Protein AF-A0A5S3PNN3-F1 (afdb_monomer)

pLDDT: mean 85.87, std 11.56, range [48.31, 97.12]

Solvent-accessible surface area (backbone atoms only — not comparable to full-atom values): 10991 Å² total; per-residue (Å²): 112,74,68,62,54,52,51,50,51,51,52,56,52,54,58,60,74,70,45,50,53,61,60,59,49,74,46,54,99,49,55,59,37,29,38,26,54,36,40,69,56,87,46,83,90,65,74,89,54,63,69,61,52,51,52,52,36,58,73,68,69,51,96,73,61,83,80,48,55,63,54,51,51,52,35,52,49,50,51,58,72,49,82,69,63,56,72,62,66,50,67,84,76,47,62,65,36,33,73,35,61,85,86,56,79,63,58,58,70,67,47,51,76,46,40,88,67,92,46,74,65,55,49,51,51,52,46,51,50,41,56,49,54,59,71,51,82,84,75,33,69,51,41,45,27,33,37,22,59,71,45,65,27,95,86,63,42,36,35,39,36,18,37,26,28,34,66,27,37,34,36,33,35,36,33,39,51,55,96,60,33,48,41,84,72,45,74,78,46,72,51,74,105

Secondary structure (DSSP, 8-state):
-HHHHHHHHHHHHHHHHT---HHHHHTTTS-SEEESS------TT----HHHHHHHHHHTT----TTHHHHHHHHHHHHHHSPP--PPP-TTTSTTSEEE-TT----HHHHHHT----SHHHHHHHHHHHHHHHH-SS--SS-SEEEPPPEEPTTSSEEEEEEEETTTEEEEEEEEEETTEEEEEEEEEEEE-

Radius of gyration: 18.99 Å; Cα contacts (8 Å, |Δi|>4): 307; chains: 1; bounding box: 47×49×46 Å

Organism: NCBI:txid2578118

Foldseek 3Di:
DVVVVVVVVVVVVVLVVPQDDPLNQVCPPAALEEEQWADQAPCVVFDDDLVVLVVVLVVVVHPDDPVCVVQVVVLSVCSHPDDFDGHTDDCVNNAQGAHDHQQDQDDLVVRVVRHDDDDPVVSVVNSVSSVVRNPDRDDFQADDKHKTDWRATPVSQKIWMWIDRGQFKIFIWIWGADSSYIDTRDTSDMDTD

Mean predicted aligned error: 7.42 Å

Nearest PDB structures (foldseek):
  5bp4-assembly6_L  TM=6.407E-01  e=4.425E+00  Mycolicibacterium smegmatis MC2 155
  6igb-assembly2_B  TM=5.845E-01  e=4.709E+00  Pseudomonas aeruginosa PAO1
  5bp4-assembly7_M  TM=6.343E-01  e=5.011E+00  Mycolicibacterium smegmatis MC2 155
  5bp4-assembly9_R  TM=6.327E-01  e=5.333E+00  Mycolicibacterium smegmatis MC2 155
  4qdf-assembly2_B  TM=4.504E-01  e=5.011E+00  Rhodococcus rhodochrous

Structure (mmCIF, N/CA/C/O backbone):
data_AF-A0A5S3PNN3-F1
#
_entry.id   AF-A0A5S3PNN3-F1
#
loop_
_atom_site.group_PDB
_atom_site.id
_atom_site.type_symbol
_atom_site.label_atom_id
_atom_site.label_alt_id
_atom_site.label_comp_id
_atom_site.lab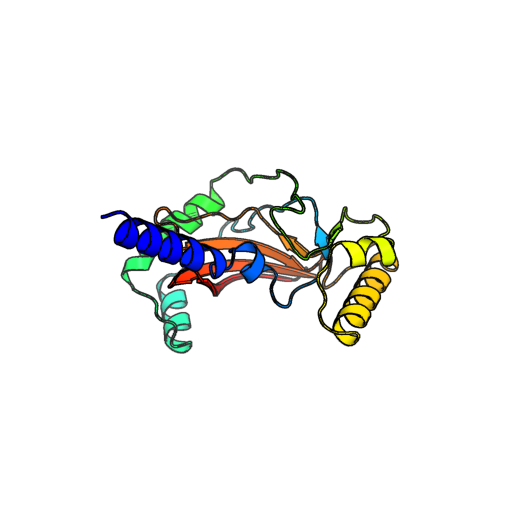el_asym_id
_atom_site.label_entity_id
_atom_site.label_seq_id
_atom_site.pdbx_PDB_ins_code
_atom_site.Cartn_x
_atom_site.Cartn_y
_atom_site.Cartn_z
_atom_site.occupancy
_atom_site.B_iso_or_equiv
_atom_site.auth_seq_id
_atom_site.auth_comp_id
_atom_site.auth_asym_id
_atom_site.auth_atom_id
_atom_site.pdbx_PDB_model_num
ATOM 1 N N . MET A 1 1 ? -28.520 33.888 -10.255 1.00 55.91 1 MET A N 1
ATOM 2 C CA . MET A 1 1 ? -28.518 32.407 -10.153 1.00 55.91 1 MET A CA 1
ATOM 3 C C . MET A 1 1 ? -27.410 31.719 -10.961 1.00 55.91 1 MET A C 1
ATOM 5 O O . MET A 1 1 ? -26.659 30.970 -10.357 1.00 55.91 1 MET A O 1
ATOM 9 N N . LYS A 1 2 ? -27.210 31.997 -12.264 1.00 58.97 2 LYS A N 1
ATOM 10 C CA . LYS A 1 2 ? -26.173 31.314 -13.083 1.00 58.97 2 LYS A CA 1
ATOM 11 C C . LYS A 1 2 ? -24.721 31.448 -12.567 1.00 58.97 2 LYS A C 1
ATOM 13 O O . LYS A 1 2 ? -23.971 30.483 -12.618 1.00 58.97 2 LYS A O 1
ATOM 18 N N . ARG A 1 3 ? -24.334 32.610 -12.017 1.00 62.53 3 ARG A N 1
ATOM 19 C CA . ARG A 1 3 ? -22.9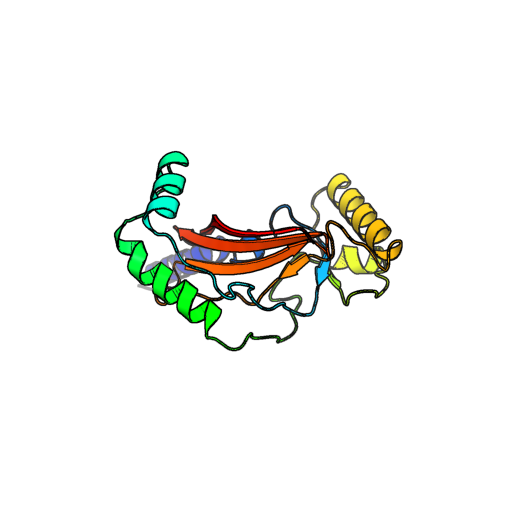74 32.850 -11.477 1.00 62.53 3 ARG A CA 1
ATOM 20 C C . ARG A 1 3 ? -22.675 32.083 -10.178 1.00 62.53 3 ARG A C 1
ATOM 22 O O . ARG A 1 3 ? -21.563 31.606 -10.008 1.00 62.53 3 ARG A O 1
ATOM 29 N N . ALA A 1 4 ? -23.669 31.917 -9.303 1.00 66.00 4 ALA A N 1
ATOM 30 C CA . ALA A 1 4 ? -23.520 31.159 -8.057 1.00 66.00 4 ALA A CA 1
ATOM 31 C C . ALA A 1 4 ? -23.371 29.650 -8.319 1.00 66.00 4 ALA A C 1
ATOM 33 O O . ALA A 1 4 ? -22.561 28.991 -7.679 1.00 66.00 4 ALA A O 1
ATOM 34 N N . PHE A 1 5 ? -24.088 29.122 -9.318 1.00 68.19 5 PHE A N 1
ATOM 35 C CA . PHE A 1 5 ? 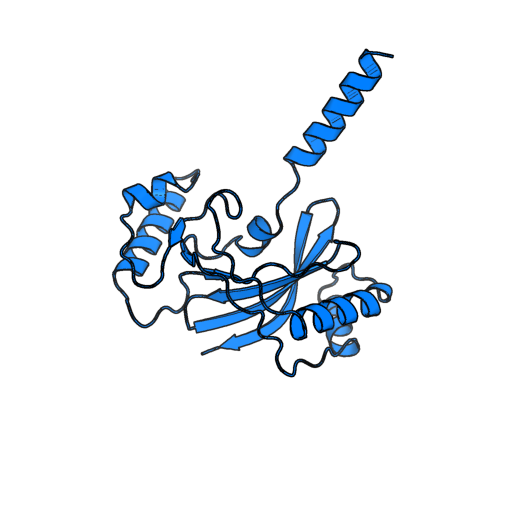-23.982 27.719 -9.726 1.00 68.19 5 PHE A CA 1
ATOM 36 C C . PHE A 1 5 ? -22.614 27.393 -10.348 1.00 68.19 5 PHE A C 1
ATOM 38 O O . PHE A 1 5 ? -22.028 26.360 -10.046 1.00 68.19 5 PHE A O 1
ATOM 45 N N . LEU A 1 6 ? -22.067 28.309 -11.157 1.00 63.00 6 LEU A N 1
ATOM 46 C CA . LEU A 1 6 ? -20.718 28.201 -11.725 1.00 63.00 6 LEU A CA 1
ATOM 47 C C . LEU A 1 6 ? -19.625 28.199 -10.649 1.00 63.00 6 LEU A C 1
ATOM 49 O O . LEU A 1 6 ? -18.703 27.396 -10.735 1.00 63.00 6 LEU A O 1
ATOM 53 N N . LEU A 1 7 ? -19.746 29.047 -9.623 1.00 65.44 7 LEU A N 1
ATOM 54 C CA . LEU A 1 7 ? -18.819 29.062 -8.486 1.00 65.44 7 LEU A CA 1
ATOM 55 C C . LEU A 1 7 ? -18.907 27.779 -7.648 1.00 65.44 7 LEU A C 1
ATOM 57 O O . LEU A 1 7 ? -17.874 27.258 -7.236 1.00 65.44 7 LEU A O 1
ATOM 61 N N . LEU A 1 8 ? -20.112 27.237 -7.451 1.00 64.81 8 LEU A N 1
ATOM 62 C CA . LEU A 1 8 ? -20.320 25.971 -6.744 1.00 64.81 8 LEU A CA 1
ATOM 63 C C . LEU A 1 8 ? -19.715 24.785 -7.516 1.00 64.81 8 LEU A C 1
ATOM 65 O O . LEU A 1 8 ? -19.025 23.957 -6.931 1.00 64.81 8 LEU A O 1
ATOM 69 N N . LEU A 1 9 ? -19.888 24.748 -8.841 1.00 63.09 9 LEU A N 1
ATOM 70 C CA . LEU A 1 9 ? -19.232 23.778 -9.726 1.00 63.09 9 LEU A CA 1
ATOM 71 C C . LEU A 1 9 ? -17.705 23.899 -9.686 1.00 63.09 9 LEU A C 1
ATOM 73 O O . LEU A 1 9 ? -17.023 22.880 -9.636 1.00 63.09 9 LEU A O 1
ATOM 77 N N . PHE A 1 10 ? -17.169 25.122 -9.661 1.00 58.72 10 PHE A N 1
ATOM 78 C CA . PHE A 1 10 ? -15.725 25.351 -9.576 1.00 58.72 10 PHE A CA 1
ATOM 79 C C . PHE A 1 10 ? -15.142 24.874 -8.238 1.00 58.72 10 PHE A C 1
ATOM 81 O O . PHE A 1 10 ? -14.080 24.258 -8.230 1.00 58.72 10 PHE A O 1
ATOM 88 N N . PHE A 1 11 ? -15.851 25.100 -7.125 1.00 57.78 11 PHE A N 1
ATOM 89 C CA . PHE A 1 11 ? -15.469 24.610 -5.794 1.00 57.78 11 PHE A CA 1
ATOM 90 C C . PHE A 1 11 ? -15.542 23.082 -5.675 1.00 57.78 11 PHE A C 1
ATOM 92 O O . PHE A 1 11 ? -14.663 22.463 -5.078 1.00 57.78 11 PHE A O 1
ATOM 99 N N . LEU A 1 12 ? -16.562 22.455 -6.267 1.00 55.69 12 LEU A N 1
ATOM 100 C CA . LEU A 1 12 ? -16.682 20.995 -6.288 1.00 55.69 12 LEU A CA 1
ATOM 101 C C . LEU A 1 12 ? -15.586 20.353 -7.152 1.00 55.69 12 LEU A C 1
ATOM 103 O O . LEU A 1 12 ? -15.015 19.339 -6.759 1.00 55.69 12 LEU A O 1
ATOM 107 N N . PHE A 1 13 ? -15.236 20.960 -8.290 1.00 54.62 13 PHE A N 1
ATOM 108 C CA . PHE A 1 13 ? -14.148 20.469 -9.140 1.00 54.62 13 PHE A CA 1
ATOM 109 C C . PHE A 1 13 ? -12.771 20.626 -8.491 1.00 54.62 13 PHE A C 1
ATOM 111 O O . PHE A 1 13 ? -11.950 19.715 -8.587 1.00 54.62 13 PHE A O 1
ATOM 118 N N . SER A 1 14 ? -12.502 21.740 -7.807 1.00 48.31 14 SER A N 1
ATOM 119 C CA . SER A 1 14 ? -11.219 21.935 -7.126 1.00 48.31 14 SER A CA 1
ATOM 120 C C . SER A 1 14 ? -11.045 20.992 -5.933 1.00 48.31 14 SER A C 1
ATOM 122 O O . SER A 1 14 ? -9.948 20.469 -5.752 1.00 48.31 14 SER A O 1
ATOM 124 N N . ALA A 1 15 ? -12.107 20.671 -5.188 1.00 53.34 15 ALA A N 1
ATOM 125 C CA . ALA A 1 15 ? -12.050 19.685 -4.103 1.00 53.34 15 ALA A CA 1
ATOM 126 C C . ALA A 1 15 ? -11.649 18.273 -4.586 1.00 53.34 15 ALA A C 1
ATOM 128 O O . ALA A 1 15 ? -10.884 17.584 -3.913 1.00 53.34 15 ALA A O 1
ATOM 129 N N . VAL A 1 16 ? -12.090 17.861 -5.782 1.00 55.78 16 VAL A N 1
ATOM 130 C CA . VAL A 1 16 ? -11.726 16.559 -6.377 1.00 55.78 16 VAL A CA 1
ATOM 131 C C . VAL A 1 16 ? -10.254 16.517 -6.810 1.00 55.78 16 VAL A C 1
ATOM 133 O O . VAL A 1 16 ? -9.611 15.476 -6.697 1.00 55.78 16 VAL A O 1
ATOM 136 N N . ILE A 1 17 ? -9.687 17.643 -7.261 1.00 55.22 17 ILE A N 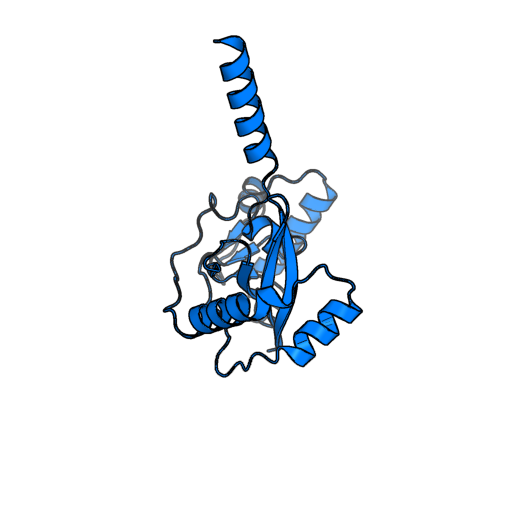1
ATOM 137 C CA . ILE A 1 17 ? -8.312 17.709 -7.794 1.00 55.22 17 ILE A CA 1
ATOM 138 C C . ILE A 1 17 ? -7.246 17.522 -6.698 1.00 55.22 17 ILE A C 1
ATOM 140 O O . ILE A 1 17 ? -6.153 17.036 -6.988 1.00 55.22 17 ILE A O 1
ATOM 144 N N . TYR A 1 18 ? -7.556 17.853 -5.441 1.00 57.00 18 TYR A N 1
ATOM 145 C CA . TYR A 1 18 ? -6.625 17.704 -4.312 1.00 57.00 18 TYR A CA 1
ATOM 146 C C . TYR A 1 18 ? -6.809 16.411 -3.502 1.00 57.00 18 TYR A C 1
ATOM 148 O O . TYR A 1 18 ? -6.059 16.188 -2.548 1.00 57.00 18 TYR A O 1
ATOM 156 N N . SER A 1 19 ? -7.769 15.555 -3.870 1.00 63.06 19 SER A N 1
ATOM 157 C CA . SER A 1 19 ? -7.995 14.280 -3.184 1.00 63.06 19 SER A CA 1
ATOM 158 C C . SER A 1 19 ? -6.891 13.285 -3.552 1.00 63.06 19 SER A C 1
ATOM 160 O O . SER A 1 19 ? -6.752 12.858 -4.701 1.00 63.06 19 SER A O 1
ATOM 162 N N . GLN A 1 20 ? -6.066 12.924 -2.569 1.00 84.44 20 GLN A N 1
ATOM 163 C CA . GLN A 1 20 ? -5.075 11.864 -2.732 1.00 84.44 20 GLN A CA 1
ATOM 164 C C . GLN A 1 20 ? -5.797 10.518 -2.653 1.00 84.44 20 GLN A C 1
ATOM 166 O O . GLN A 1 20 ? -6.479 10.239 -1.669 1.00 84.44 20 GLN A O 1
ATOM 171 N N . SER A 1 21 ? -5.612 9.640 -3.640 1.00 91.62 21 SER A N 1
ATOM 172 C CA . SER A 1 21 ? -6.167 8.282 -3.530 1.00 91.62 21 SER A CA 1
ATOM 173 C C . SER A 1 21 ? -5.457 7.481 -2.430 1.00 91.62 21 SER A C 1
ATOM 175 O O . SER A 1 21 ? -4.260 7.654 -2.191 1.00 91.62 21 SER A O 1
ATOM 177 N N . LEU A 1 22 ? -6.163 6.538 -1.806 1.00 94.25 22 LEU A N 1
ATOM 178 C CA . LEU A 1 22 ? -5.576 5.654 -0.797 1.00 94.25 22 LEU A CA 1
ATOM 179 C C . LEU A 1 22 ? -4.345 4.897 -1.331 1.00 94.25 22 LEU A C 1
ATOM 181 O O . LEU A 1 22 ? -3.336 4.804 -0.643 1.00 94.25 22 LEU A O 1
ATOM 185 N N . LEU A 1 23 ? -4.388 4.409 -2.575 1.00 94.81 23 LEU A N 1
ATOM 186 C CA . LEU A 1 23 ? -3.269 3.675 -3.179 1.00 94.81 23 LEU A CA 1
ATOM 187 C C . LEU A 1 23 ? -2.054 4.578 -3.440 1.00 94.81 23 LEU A C 1
ATOM 189 O O . LEU A 1 23 ? -0.914 4.129 -3.320 1.00 94.81 23 LEU A O 1
ATOM 193 N N . GLN A 1 24 ? -2.262 5.867 -3.726 1.00 92.25 24 GLN A N 1
ATOM 194 C CA . GLN A 1 24 ? -1.160 6.834 -3.777 1.00 92.25 24 GLN A CA 1
ATOM 195 C C . GLN A 1 24 ? -0.519 7.030 -2.399 1.00 92.25 24 GLN A C 1
ATOM 197 O O . GLN A 1 24 ? 0.702 7.149 -2.321 1.00 92.25 24 GLN A O 1
ATOM 202 N N . ALA A 1 25 ? -1.310 7.059 -1.321 1.00 93.62 25 ALA A N 1
ATOM 203 C CA . ALA A 1 25 ? -0.774 7.124 0.039 1.00 93.62 25 ALA A CA 1
ATOM 204 C C . ALA A 1 25 ? -0.011 5.837 0.391 1.00 93.62 25 ALA A C 1
ATOM 206 O O . ALA A 1 25 ? 1.149 5.903 0.792 1.00 93.62 25 ALA A O 1
ATOM 207 N N . ALA A 1 26 ? -0.615 4.675 0.132 1.00 94.38 26 ALA A N 1
ATOM 208 C CA . ALA A 1 26 ? -0.049 3.371 0.460 1.00 94.38 26 ALA A CA 1
ATOM 209 C C . ALA A 1 26 ? 1.236 3.041 -0.306 1.00 94.38 26 ALA A C 1
ATOM 211 O O . ALA A 1 26 ? 2.086 2.313 0.191 1.00 94.38 26 ALA A O 1
ATOM 212 N N . THR A 1 27 ? 1.414 3.586 -1.511 1.00 93.31 27 THR A N 1
ATOM 213 C CA . THR A 1 27 ? 2.607 3.336 -2.338 1.00 93.31 27 THR A CA 1
ATOM 214 C C . THR A 1 27 ? 3.650 4.453 -2.275 1.00 93.31 27 THR A C 1
ATOM 216 O O . THR A 1 27 ? 4.696 4.369 -2.940 1.00 93.31 27 THR A O 1
ATOM 219 N N . LYS A 1 28 ? 3.399 5.498 -1.476 1.00 90.94 28 LYS A N 1
ATOM 220 C CA . LYS A 1 28 ? 4.342 6.596 -1.251 1.00 90.94 28 LYS A CA 1
ATOM 221 C C . LYS A 1 28 ? 5.621 6.058 -0.607 1.00 90.94 28 LYS A C 1
ATOM 223 O O . LYS A 1 28 ? 5.563 5.241 0.310 1.00 90.94 28 LYS A O 1
ATOM 228 N N . ASN A 1 29 ? 6.773 6.519 -1.100 1.00 89.00 29 ASN A N 1
ATOM 229 C CA . ASN A 1 29 ? 8.114 6.135 -0.629 1.00 89.00 29 ASN A CA 1
ATOM 230 C C . ASN A 1 29 ? 8.412 4.620 -0.651 1.00 89.00 29 ASN A C 1
ATOM 232 O O . ASN A 1 29 ? 9.361 4.169 -0.018 1.00 89.00 29 ASN A O 1
ATOM 236 N N . ARG A 1 30 ? 7.621 3.835 -1.388 1.00 91.31 30 ARG A N 1
ATOM 237 C CA . ARG A 1 30 ? 7.835 2.399 -1.616 1.00 91.31 30 ARG A CA 1
ATOM 238 C C . ARG A 1 30 ? 8.227 2.155 -3.071 1.00 91.31 30 ARG A C 1
ATOM 240 O O . ARG A 1 30 ? 8.243 3.089 -3.877 1.00 91.31 30 ARG A O 1
ATOM 247 N N . SER A 1 31 ? 8.525 0.897 -3.400 1.00 91.75 31 SER A N 1
ATOM 248 C CA . SER A 1 31 ? 8.933 0.469 -4.743 1.00 91.75 31 SER A CA 1
ATOM 249 C C . SER A 1 31 ? 8.057 1.077 -5.850 1.00 91.75 31 SER A C 1
ATOM 251 O O . SER A 1 31 ? 6.839 1.250 -5.712 1.00 91.75 31 SER A O 1
ATOM 253 N N . ASN A 1 32 ? 8.691 1.439 -6.963 1.00 93.06 32 ASN A N 1
ATOM 254 C CA . ASN A 1 32 ? 7.997 1.884 -8.170 1.00 93.06 32 ASN A CA 1
ATOM 255 C C . ASN A 1 32 ? 7.439 0.714 -8.985 1.00 93.06 32 ASN A C 1
ATOM 257 O O . ASN A 1 32 ? 6.610 0.929 -9.868 1.00 93.06 32 ASN A O 1
ATOM 261 N N . LEU A 1 33 ? 7.888 -0.505 -8.689 1.00 93.81 33 LEU A N 1
ATOM 262 C CA . LEU A 1 33 ? 7.426 -1.744 -9.294 1.00 93.81 33 LEU A CA 1
ATOM 263 C C . LEU A 1 33 ? 6.355 -2.346 -8.390 1.00 93.81 33 LEU A C 1
ATOM 265 O O . LEU A 1 33 ? 6.630 -2.683 -7.242 1.00 93.81 33 LEU A O 1
ATOM 269 N N . VAL A 1 34 ? 5.142 -2.486 -8.906 1.00 95.19 34 VAL A N 1
ATOM 270 C CA . VAL A 1 34 ? 4.008 -3.051 -8.168 1.00 95.19 34 VAL A CA 1
ATOM 271 C C . VAL A 1 34 ? 3.574 -4.331 -8.864 1.00 95.19 34 VAL A C 1
ATOM 273 O O . VAL A 1 34 ? 3.447 -4.361 -10.089 1.00 95.19 34 VAL A O 1
ATOM 276 N N . ALA A 1 35 ? 3.370 -5.399 -8.101 1.00 94.81 35 ALA A N 1
ATOM 277 C CA . ALA A 1 35 ? 2.871 -6.647 -8.653 1.00 94.81 35 ALA A CA 1
ATOM 278 C C . ALA A 1 35 ? 1.465 -6.433 -9.225 1.00 94.81 35 ALA A C 1
ATOM 280 O O . ALA A 1 35 ? 0.610 -5.806 -8.603 1.00 94.81 35 ALA A O 1
ATOM 281 N N . LYS A 1 36 ? 1.221 -6.949 -10.429 1.00 95.38 36 LYS A N 1
ATOM 282 C CA . LYS A 1 36 ? -0.071 -6.825 -11.113 1.00 95.38 36 LYS A CA 1
ATOM 283 C C . LYS A 1 36 ? -1.176 -7.611 -10.404 1.00 95.38 36 LYS A C 1
ATOM 285 O O . LYS A 1 36 ? -2.344 -7.255 -10.518 1.00 95.38 36 LYS A O 1
ATOM 290 N N . GLU A 1 37 ? -0.810 -8.669 -9.692 1.00 95.31 37 GLU A N 1
ATOM 291 C CA . GLU A 1 37 ? -1.728 -9.508 -8.925 1.00 95.31 37 GLU A CA 1
ATOM 292 C C . GLU A 1 37 ? -1.799 -9.013 -7.473 1.00 95.31 37 GLU A C 1
ATOM 294 O O . GLU A 1 37 ? -0.749 -8.853 -6.839 1.00 95.31 37 GLU A O 1
ATOM 299 N N . PRO A 1 38 ? -3.004 -8.728 -6.944 1.00 95.44 38 PRO A N 1
ATOM 300 C CA . PRO A 1 38 ? -3.165 -8.394 -5.540 1.00 95.44 38 PRO A CA 1
ATOM 301 C C . PRO A 1 38 ? -2.854 -9.577 -4.622 1.00 95.44 38 PRO A C 1
ATOM 303 O O . PRO A 1 38 ? -2.897 -10.734 -5.035 1.00 95.44 38 PRO A O 1
ATOM 306 N N . VAL A 1 39 ? -2.606 -9.282 -3.347 1.00 93.06 39 VAL A N 1
ATOM 307 C CA . VAL A 1 39 ? -2.441 -10.296 -2.291 1.00 93.06 39 VAL A CA 1
ATOM 308 C C . VAL A 1 39 ? -3.593 -10.270 -1.290 1.00 93.06 39 VAL A C 1
ATOM 310 O O . VAL A 1 39 ? -4.275 -9.259 -1.130 1.00 93.06 39 VAL A O 1
ATOM 313 N N . LYS A 1 40 ? -3.795 -11.376 -0.570 1.00 92.94 40 LYS A N 1
ATOM 314 C CA . LYS A 1 40 ? -4.702 -11.416 0.585 1.00 92.94 40 LYS A CA 1
ATOM 315 C C . LYS A 1 40 ? -4.158 -10.526 1.714 1.00 92.94 40 LYS A C 1
ATOM 317 O O . LYS A 1 40 ? -2.948 -10.427 1.915 1.00 92.94 40 LYS A O 1
ATOM 322 N N . ILE A 1 41 ? -5.052 -9.910 2.487 1.00 92.50 41 ILE A N 1
ATOM 323 C CA . ILE A 1 41 ? -4.702 -9.317 3.784 1.00 92.50 41 ILE A CA 1
ATOM 324 C C . ILE A 1 41 ? -4.439 -10.442 4.799 1.00 92.50 41 ILE A C 1
ATOM 326 O O . ILE A 1 41 ? -5.322 -11.242 5.099 1.00 92.50 41 ILE A O 1
ATOM 330 N N . TYR A 1 42 ? -3.232 -10.494 5.364 1.00 89.62 42 TYR A N 1
ATOM 331 C CA . TYR A 1 42 ? -2.818 -11.558 6.287 1.00 89.62 42 TYR A CA 1
ATOM 332 C C . TYR A 1 42 ? -3.130 -11.238 7.755 1.00 89.62 42 TYR A C 1
ATOM 334 O O . TYR A 1 42 ? -2.228 -11.060 8.575 1.00 89.62 42 TYR A O 1
ATOM 342 N N . LEU A 1 43 ? -4.411 -11.215 8.122 1.00 90.88 43 LEU A N 1
ATOM 343 C CA . LEU A 1 43 ? -4.868 -11.046 9.513 1.00 90.88 43 LEU A CA 1
ATOM 344 C C . LEU A 1 43 ? -5.287 -12.358 10.193 1.00 90.88 43 LEU A C 1
ATOM 346 O O . LEU A 1 43 ? -5.946 -12.326 11.228 1.00 90.88 43 LEU A O 1
ATOM 350 N N . ASP A 1 44 ? -4.870 -13.514 9.668 1.00 83.69 44 ASP A N 1
ATOM 351 C CA . ASP A 1 44 ? -5.220 -14.809 10.262 1.00 83.69 44 ASP A CA 1
ATOM 352 C C . ASP A 1 44 ? -4.808 -14.849 11.748 1.00 83.69 44 ASP A C 1
ATOM 354 O O . ASP A 1 44 ? -3.670 -14.505 12.103 1.00 83.69 44 ASP A O 1
ATOM 358 N N . ASN A 1 45 ? -5.764 -15.222 12.607 1.00 82.88 45 ASN A N 1
ATOM 359 C CA . ASN A 1 45 ? -5.655 -15.262 14.072 1.00 82.88 45 ASN A CA 1
ATOM 360 C C . ASN A 1 45 ? -5.283 -13.930 14.754 1.00 82.88 45 ASN A C 1
ATOM 362 O O . ASN A 1 45 ? -4.865 -13.925 15.917 1.00 82.88 45 ASN A O 1
ATOM 366 N N . TYR A 1 46 ? -5.419 -12.794 14.066 1.00 89.50 46 TYR A N 1
ATOM 367 C CA . TYR A 1 46 ? -5.141 -11.491 14.654 1.00 89.50 46 TYR A CA 1
ATOM 368 C C . TYR A 1 46 ? -6.160 -11.153 15.748 1.00 89.50 46 TYR A C 1
ATOM 370 O O . TYR A 1 46 ? -7.369 -11.240 15.550 1.00 89.50 46 TYR A O 1
ATOM 378 N N . LYS A 1 47 ? -5.666 -10.733 16.915 1.00 88.00 47 LYS A N 1
ATOM 379 C CA . LYS A 1 47 ? -6.500 -10.260 18.024 1.00 88.00 47 LYS A CA 1
ATOM 380 C C . LYS A 1 47 ? -6.261 -8.774 18.218 1.00 88.00 47 LYS A C 1
ATOM 382 O O . LYS A 1 47 ? -5.189 -8.374 18.666 1.00 88.00 47 LYS A O 1
ATOM 387 N N . PHE A 1 48 ? -7.267 -7.960 17.910 1.00 89.25 48 PHE A N 1
ATOM 388 C CA . PHE A 1 48 ? -7.165 -6.518 18.093 1.00 89.25 48 PHE A CA 1
ATOM 389 C C . PHE A 1 48 ? -7.172 -6.150 19.580 1.00 89.25 48 PHE A C 1
ATOM 391 O O . PHE A 1 48 ? -8.176 -6.302 20.282 1.00 89.25 48 PHE A O 1
ATOM 398 N N . LYS A 1 49 ? -6.045 -5.628 20.062 1.00 88.12 49 LYS A N 1
ATOM 399 C CA . LYS A 1 49 ? -5.866 -5.218 21.453 1.00 88.12 49 LYS A CA 1
ATOM 400 C C . LYS A 1 49 ? -6.014 -3.707 21.593 1.00 88.12 49 LYS A C 1
ATOM 402 O O . LYS A 1 49 ? -5.035 -2.969 21.660 1.00 88.12 49 LYS A O 1
ATOM 407 N N . ALA A 1 50 ? -7.265 -3.260 21.681 1.00 85.69 50 ALA A N 1
ATOM 408 C CA . ALA A 1 50 ? -7.634 -1.844 21.727 1.00 85.69 50 ALA A CA 1
ATOM 409 C C . ALA A 1 50 ? -6.803 -1.019 22.730 1.00 85.69 50 ALA A C 1
ATOM 411 O O . ALA A 1 50 ? -6.308 0.044 22.382 1.00 85.69 50 ALA A O 1
ATOM 412 N N . ARG A 1 51 ? -6.595 -1.509 23.961 1.00 85.12 51 ARG A N 1
ATOM 413 C CA . ARG A 1 51 ? -5.831 -0.773 24.985 1.00 85.12 51 ARG A CA 1
ATOM 414 C C . ARG A 1 51 ? -4.388 -0.491 24.560 1.00 85.12 51 ARG A C 1
ATOM 416 O O . ARG A 1 51 ? -3.921 0.627 24.742 1.00 85.12 51 ARG A O 1
ATOM 423 N N . GLU A 1 52 ? -3.700 -1.493 24.020 1.00 84.06 52 GLU A N 1
ATOM 424 C CA . GLU A 1 52 ? -2.311 -1.364 23.560 1.00 84.06 52 GLU A CA 1
ATOM 425 C C . GLU A 1 52 ? -2.244 -0.441 22.339 1.00 84.06 52 GLU A C 1
ATOM 427 O O . GLU A 1 52 ? -1.423 0.470 22.296 1.00 84.06 52 GLU A O 1
ATOM 432 N N . PHE A 1 53 ? -3.185 -0.610 21.408 1.00 86.12 53 PHE A N 1
ATOM 433 C CA . PHE A 1 53 ? -3.314 0.229 20.221 1.00 86.12 53 PHE A CA 1
ATOM 434 C C . PHE A 1 53 ? -3.516 1.712 20.573 1.00 86.12 53 PHE A C 1
ATOM 436 O O . PHE A 1 53 ? -2.772 2.568 20.102 1.00 86.12 53 PHE A O 1
ATOM 443 N N . TYR A 1 54 ? -4.468 2.028 21.455 1.00 82.88 54 TYR A N 1
ATOM 444 C CA . TYR A 1 54 ? -4.715 3.408 21.885 1.00 82.88 54 TYR A CA 1
ATOM 445 C C . TYR A 1 54 ? -3.592 3.979 22.743 1.00 82.88 54 TYR A C 1
ATOM 447 O O . TYR A 1 54 ? -3.326 5.174 22.664 1.00 82.88 54 TYR A O 1
ATOM 455 N N . GLY A 1 55 ? -2.918 3.145 23.538 1.00 81.12 55 GLY A N 1
ATOM 456 C CA . GLY A 1 55 ? -1.714 3.557 24.257 1.00 81.12 55 GLY A CA 1
ATOM 457 C C . GLY A 1 55 ? -0.605 3.988 23.296 1.00 81.12 55 GLY A C 1
ATOM 458 O O . GLY A 1 55 ? -0.012 5.046 23.483 1.00 81.12 55 GLY A O 1
ATOM 459 N N . TYR A 1 56 ? -0.379 3.211 22.234 1.00 80.62 56 TYR A N 1
ATOM 460 C CA . TYR A 1 56 ? 0.603 3.528 21.198 1.00 80.62 56 TYR A CA 1
ATOM 461 C C . TYR A 1 56 ? 0.249 4.798 20.417 1.00 80.62 56 TYR A C 1
ATOM 463 O O . TYR A 1 56 ? 1.094 5.675 20.263 1.00 80.62 56 TYR A O 1
ATOM 471 N N . LEU A 1 57 ? -1.005 4.952 19.980 1.00 82.44 57 LEU A N 1
ATOM 472 C CA . LEU A 1 57 ? -1.428 6.171 19.281 1.00 82.44 57 LEU A CA 1
ATOM 473 C C . LEU A 1 57 ? -1.368 7.417 20.167 1.00 82.44 57 LEU A C 1
ATOM 475 O O . LEU A 1 57 ? -1.025 8.490 19.677 1.00 82.44 57 LEU A O 1
ATOM 479 N N . GLY A 1 58 ? -1.661 7.271 21.463 1.00 78.44 58 GLY A N 1
ATOM 480 C CA . GLY A 1 58 ? -1.483 8.339 22.444 1.00 78.44 58 GLY A CA 1
ATOM 481 C C . GLY A 1 58 ? -0.019 8.754 22.591 1.00 78.44 58 GLY A C 1
ATOM 482 O O . GLY A 1 58 ? 0.263 9.945 22.650 1.00 78.44 58 GLY A O 1
ATOM 483 N N . PHE A 1 59 ? 0.915 7.796 22.580 1.00 75.56 59 PHE A N 1
ATOM 484 C CA . PHE A 1 59 ? 2.355 8.080 22.558 1.00 75.56 59 PHE A CA 1
ATOM 485 C C . PHE A 1 59 ? 2.794 8.809 21.279 1.00 75.56 59 PHE A C 1
ATOM 487 O O . PHE A 1 59 ? 3.644 9.690 21.339 1.00 75.56 59 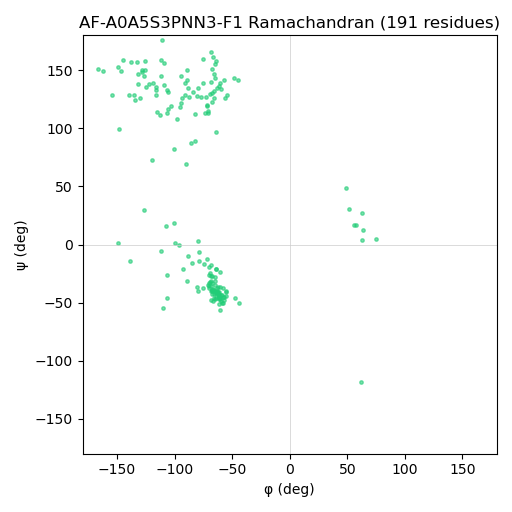PHE A O 1
ATOM 494 N N . LEU A 1 60 ? 2.203 8.470 20.131 1.00 78.62 60 LEU A N 1
ATOM 495 C CA . LEU A 1 60 ? 2.463 9.140 18.853 1.00 78.62 60 LEU A CA 1
ATOM 496 C C . LEU A 1 60 ? 1.718 10.476 18.680 1.00 78.62 60 LEU A C 1
ATOM 498 O O . LEU A 1 60 ? 1.773 11.047 17.592 1.00 78.62 60 LEU A O 1
ATOM 502 N N . GLU A 1 61 ? 0.971 10.934 19.690 1.00 78.25 61 GLU A N 1
ATOM 503 C CA . GLU A 1 61 ? 0.133 12.144 19.633 1.00 78.25 61 GLU A CA 1
ATOM 504 C C . GLU A 1 61 ? -0.817 12.173 18.417 1.00 78.25 61 GLU A C 1
ATOM 506 O O . GLU A 1 61 ? -1.165 13.223 17.874 1.00 78.25 61 GLU A O 1
ATOM 511 N N . THR A 1 62 ? -1.249 10.997 17.954 1.00 72.94 62 THR A N 1
ATOM 512 C CA . THR A 1 62 ? -2.121 10.885 16.783 1.00 72.94 62 THR A CA 1
ATOM 513 C C . THR A 1 62 ? -3.569 11.165 17.177 1.00 72.94 62 THR A C 1
ATOM 515 O O . THR A 1 62 ? -4.107 10.535 18.086 1.00 72.94 62 THR A O 1
ATOM 518 N N . ASP A 1 63 ? -4.225 12.080 16.457 1.00 69.44 63 ASP A N 1
ATOM 519 C CA . ASP A 1 63 ? -5.635 12.440 16.654 1.00 69.44 63 ASP A CA 1
ATOM 520 C C . ASP A 1 63 ? -6.565 11.246 16.356 1.00 69.44 63 ASP A C 1
ATOM 522 O O . ASP A 1 63 ? -6.895 10.927 15.201 1.00 69.44 63 ASP A O 1
ATOM 526 N N . PHE A 1 64 ? -6.956 10.542 17.419 1.00 71.25 64 PHE A N 1
ATOM 527 C CA . PHE A 1 64 ? -7.747 9.320 17.355 1.00 71.25 64 PHE A CA 1
ATOM 528 C C . PHE A 1 64 ? -8.806 9.291 18.458 1.00 71.25 64 PHE A C 1
ATOM 530 O O . PHE A 1 64 ? -8.505 9.474 19.639 1.00 71.25 64 PHE A O 1
ATOM 537 N N . SER A 1 65 ? -10.063 9.046 18.086 1.00 73.44 65 SER A N 1
ATOM 538 C CA . SER A 1 65 ? -11.174 9.031 19.031 1.00 73.44 65 SER A CA 1
ATOM 539 C C . SER A 1 65 ? -11.363 7.632 19.605 1.00 73.44 65 SER A C 1
ATOM 541 O O . SER A 1 65 ? -11.298 6.629 18.900 1.00 73.44 65 SER A O 1
ATOM 543 N N . LYS A 1 66 ? -11.689 7.531 20.898 1.00 69.12 66 LYS A N 1
ATOM 544 C CA . LYS A 1 66 ? -12.082 6.241 21.497 1.00 69.12 66 LYS A CA 1
ATOM 545 C C . LYS A 1 66 ? -13.341 5.659 20.839 1.00 69.12 66 LYS A C 1
ATOM 547 O O . LYS A 1 66 ? -13.515 4.440 20.836 1.00 69.12 66 LYS A O 1
ATOM 552 N N . ASN A 1 67 ? -14.176 6.505 20.231 1.00 72.25 67 ASN A N 1
ATOM 553 C CA . ASN A 1 67 ? -15.384 6.084 19.514 1.00 72.25 67 ASN A CA 1
ATOM 554 C C . ASN A 1 67 ? -15.070 5.303 18.227 1.00 72.25 67 ASN A C 1
ATOM 556 O O . ASN A 1 67 ? -15.912 4.544 17.757 1.00 72.25 67 ASN A O 1
ATOM 560 N N . ASP A 1 68 ? -13.842 5.405 17.713 1.00 82.12 68 ASP A N 1
ATOM 561 C CA . ASP A 1 68 ? -13.386 4.669 16.531 1.00 82.12 68 ASP A CA 1
ATOM 562 C C . ASP A 1 68 ? -13.186 3.161 16.819 1.00 82.12 68 ASP A C 1
ATOM 564 O O . ASP A 1 68 ? -13.039 2.364 15.896 1.00 82.12 68 ASP A O 1
ATOM 568 N N . THR A 1 69 ? -13.194 2.728 18.093 1.00 85.25 69 THR A N 1
ATOM 569 C CA . THR A 1 69 ? -12.908 1.328 18.483 1.00 85.25 69 THR A CA 1
ATOM 570 C C . THR A 1 69 ? -13.847 0.325 17.832 1.00 85.25 69 THR A C 1
ATOM 572 O O . THR A 1 69 ? -13.402 -0.728 17.371 1.00 85.25 69 THR A O 1
ATOM 575 N N . THR A 1 70 ? -15.146 0.618 17.835 1.00 88.69 70 THR A N 1
ATOM 576 C CA . THR A 1 70 ? -16.157 -0.287 17.281 1.00 88.69 70 THR A CA 1
ATOM 577 C C . THR A 1 70 ? -15.974 -0.417 15.776 1.00 88.69 70 THR A C 1
ATOM 579 O O . THR A 1 70 ? -15.891 -1.530 15.266 1.00 88.69 70 THR A O 1
ATOM 582 N N . GLU A 1 71 ? -15.788 0.708 15.087 1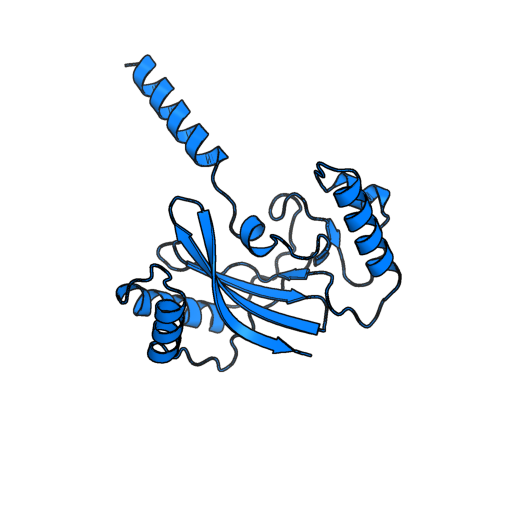.00 91.69 71 GLU A N 1
ATOM 583 C CA . GLU A 1 71 ? -15.575 0.725 13.643 1.00 91.69 71 GLU A CA 1
ATOM 584 C C . GLU A 1 71 ? -14.289 -0.007 13.236 1.00 91.69 71 GLU A C 1
ATOM 586 O O . GLU A 1 71 ? -14.293 -0.766 12.267 1.00 91.69 71 GLU A O 1
ATOM 591 N N . LEU A 1 72 ? -13.196 0.155 13.988 1.00 92.81 72 LEU A N 1
ATOM 592 C CA . LEU A 1 72 ? -11.960 -0.586 13.731 1.00 92.81 72 LEU A CA 1
ATOM 593 C C . LEU A 1 72 ? -12.140 -2.092 13.919 1.00 92.81 72 LEU A C 1
ATOM 595 O O . LEU A 1 72 ? -11.646 -2.869 13.104 1.00 92.81 72 LEU A O 1
ATOM 599 N N . LYS A 1 73 ? -12.843 -2.522 14.973 1.00 92.81 73 LYS A N 1
ATOM 600 C CA . LYS A 1 73 ? -13.132 -3.946 15.192 1.00 92.81 73 LYS A CA 1
ATOM 601 C C . LYS A 1 73 ? -13.959 -4.522 14.050 1.00 92.81 73 LYS A C 1
ATOM 603 O O . LYS A 1 73 ? -13.629 -5.599 13.561 1.00 92.81 73 LYS A O 1
ATOM 608 N N . GLU A 1 74 ? -14.987 -3.805 13.605 1.00 93.69 74 GLU A N 1
ATOM 609 C CA . GLU A 1 74 ? -15.803 -4.198 12.453 1.00 93.69 74 GLU A CA 1
ATOM 610 C C . GLU A 1 74 ? -14.967 -4.276 11.171 1.00 93.69 74 GLU A C 1
ATOM 612 O O . GLU A 1 74 ? -15.055 -5.259 10.441 1.00 93.69 74 GLU A O 1
ATOM 617 N N . LEU A 1 75 ? -14.108 -3.285 10.919 1.00 95.44 75 LEU A N 1
ATOM 618 C CA . LEU A 1 75 ? -13.204 -3.260 9.768 1.00 95.44 75 LEU A CA 1
ATOM 619 C C . LEU A 1 75 ? -12.224 -4.443 9.773 1.00 95.44 75 LEU A C 1
ATOM 621 O O . LEU A 1 75 ? -12.046 -5.097 8.747 1.00 95.44 75 LEU A O 1
ATOM 625 N N . ILE A 1 76 ? -11.598 -4.726 10.916 1.00 94.88 76 ILE A N 1
ATOM 626 C CA . ILE A 1 76 ? -10.654 -5.841 11.073 1.00 94.88 76 ILE A CA 1
ATOM 627 C C . ILE A 1 76 ? -11.373 -7.174 10.869 1.00 94.88 76 ILE A C 1
ATOM 629 O O . ILE A 1 76 ? -10.888 -8.006 10.110 1.00 94.88 76 ILE A O 1
ATOM 633 N N . THR A 1 77 ? -12.547 -7.343 11.478 1.00 93.88 77 THR A N 1
ATOM 634 C CA . THR A 1 77 ? -13.379 -8.549 11.320 1.00 93.88 77 THR A CA 1
ATOM 635 C C . THR A 1 77 ? -13.755 -8.744 9.854 1.00 93.88 77 THR A C 1
ATOM 637 O O . THR A 1 77 ? -13.488 -9.790 9.273 1.00 93.88 77 THR A O 1
ATOM 640 N N . LYS A 1 78 ? -14.237 -7.685 9.193 1.00 93.94 78 LYS A N 1
ATOM 641 C CA . LYS A 1 78 ? -14.529 -7.696 7.757 1.00 93.94 78 LYS A CA 1
ATOM 642 C C . LYS A 1 78 ? -13.312 -8.109 6.928 1.00 93.94 78 LYS A C 1
ATOM 644 O O . LYS A 1 78 ? -13.461 -8.901 6.006 1.00 93.94 78 LYS A O 1
ATOM 649 N N . ALA A 1 79 ? -12.123 -7.591 7.228 1.00 94.12 79 ALA A N 1
ATOM 650 C CA . ALA A 1 79 ? -10.904 -7.943 6.500 1.00 94.12 79 ALA A CA 1
ATOM 651 C C . ALA A 1 79 ? -10.432 -9.388 6.746 1.00 94.12 79 ALA A C 1
ATOM 653 O O . ALA A 1 79 ? -9.735 -9.937 5.896 1.00 94.12 79 ALA A O 1
ATOM 654 N N . MET A 1 80 ? -10.790 -9.991 7.883 1.00 92.31 80 MET A N 1
ATOM 655 C CA . MET A 1 80 ? -10.503 -11.396 8.194 1.00 92.31 80 MET A CA 1
ATOM 656 C C . MET A 1 80 ? -11.484 -12.352 7.508 1.00 92.31 80 MET A C 1
ATOM 658 O O . MET A 1 80 ? -11.056 -13.387 7.001 1.00 92.31 80 MET A O 1
ATOM 662 N N . ASP A 1 81 ? -12.765 -11.984 7.470 1.00 89.12 81 ASP A N 1
ATOM 663 C CA . ASP A 1 81 ? -13.848 -12.881 7.052 1.00 89.12 81 ASP A CA 1
ATOM 664 C C . ASP A 1 81 ? -14.183 -12.784 5.557 1.00 89.12 81 ASP A C 1
ATOM 666 O O . ASP A 1 81 ? -14.781 -13.698 4.993 1.00 89.12 81 ASP A O 1
ATOM 670 N N . SER A 1 82 ? -13.825 -11.678 4.898 1.00 84.75 82 SER A N 1
ATOM 671 C CA . SER A 1 82 ? -14.131 -11.489 3.476 1.00 84.75 82 SER A CA 1
ATOM 672 C C . SER A 1 82 ? -13.208 -12.322 2.591 1.00 84.75 82 SER A C 1
ATOM 674 O O . SER A 1 82 ? -11.989 -12.340 2.781 1.00 84.75 82 SER A O 1
ATOM 676 N N . GLU A 1 83 ? -13.774 -12.931 1.548 1.00 88.06 83 GLU A N 1
ATOM 677 C CA . GLU A 1 83 ? -12.968 -13.485 0.464 1.00 88.06 83 GLU A CA 1
ATOM 678 C C . GLU A 1 83 ? -12.138 -12.369 -0.195 1.00 88.06 83 GLU A C 1
ATOM 680 O O . GLU A 1 83 ? -12.655 -11.273 -0.451 1.00 88.06 83 GLU A O 1
ATOM 685 N N . PRO A 1 84 ? -10.839 -12.598 -0.448 1.00 87.88 84 PRO A N 1
ATOM 686 C CA . PRO A 1 84 ? -9.991 -11.574 -1.029 1.00 87.88 84 PRO A CA 1
ATOM 687 C C . PRO A 1 84 ? -10.386 -11.307 -2.482 1.00 87.88 84 PRO A C 1
ATOM 689 O O . PRO A 1 84 ? -10.428 -12.220 -3.305 1.00 87.88 84 PRO A O 1
ATOM 692 N N . ASP A 1 85 ? -10.579 -10.035 -2.825 1.00 90.81 85 ASP A N 1
ATOM 693 C CA . ASP A 1 85 ? -10.620 -9.616 -4.223 1.00 90.81 85 ASP A CA 1
ATOM 694 C C . ASP A 1 85 ? -9.202 -9.695 -4.817 1.00 90.81 85 ASP A C 1
ATOM 696 O O . ASP A 1 85 ? -8.283 -8.979 -4.406 1.00 90.81 85 ASP A O 1
ATOM 700 N N . LEU A 1 86 ? -9.028 -10.596 -5.783 1.00 93.00 86 LEU A N 1
ATOM 701 C CA . LEU A 1 86 ? -7.769 -10.840 -6.491 1.00 93.00 86 LEU A CA 1
ATOM 702 C C . LEU A 1 86 ? -7.800 -10.312 -7.934 1.00 93.00 86 LEU A C 1
ATOM 704 O O . LEU A 1 86 ? -6.945 -10.664 -8.751 1.00 93.00 86 LEU A O 1
ATOM 708 N N . THR A 1 87 ? -8.762 -9.447 -8.268 1.00 95.31 87 THR A N 1
ATOM 709 C CA . THR A 1 87 ? -8.828 -8.788 -9.577 1.00 95.31 87 THR A CA 1
ATOM 710 C C . THR A 1 87 ? -7.524 -8.042 -9.839 1.00 95.31 87 THR A C 1
ATOM 712 O O . THR A 1 87 ? -7.105 -7.203 -9.040 1.00 95.31 87 THR A O 1
ATOM 715 N N . LYS A 1 88 ? -6.879 -8.314 -10.977 1.00 96.75 88 LYS A N 1
ATOM 716 C CA . LYS A 1 88 ? -5.588 -7.709 -11.343 1.00 96.75 88 LYS A CA 1
ATOM 717 C C . LYS A 1 88 ? -5.652 -6.182 -11.356 1.00 96.75 88 LYS A C 1
ATOM 719 O O . LYS A 1 88 ? -6.636 -5.600 -11.808 1.00 96.75 88 LYS A O 1
ATOM 724 N N . TRP A 1 89 ? -4.583 -5.542 -10.894 1.00 96.12 89 TRP A N 1
ATOM 725 C CA . TRP A 1 89 ? -4.442 -4.092 -10.931 1.00 96.12 89 TRP A CA 1
ATOM 726 C C . TRP A 1 89 ? -4.378 -3.571 -12.364 1.00 96.12 89 TRP A C 1
ATOM 728 O O . TRP A 1 89 ? -3.745 -4.167 -13.244 1.00 96.12 89 TRP A O 1
ATOM 738 N N . THR A 1 90 ? -4.987 -2.410 -12.577 1.00 94.56 90 THR A N 1
ATOM 739 C CA . THR A 1 90 ? -4.877 -1.639 -13.814 1.00 94.56 90 THR A CA 1
ATOM 740 C C . THR A 1 90 ? -4.063 -0.365 -13.598 1.00 94.56 90 THR A C 1
ATOM 742 O O . THR A 1 90 ? -3.971 0.174 -12.495 1.00 94.56 90 THR A O 1
ATOM 745 N N . GLU A 1 91 ? -3.478 0.163 -14.674 1.00 91.06 91 GLU A N 1
ATOM 746 C CA . GLU A 1 91 ? -2.667 1.391 -14.617 1.00 91.06 91 GLU A CA 1
ATOM 747 C C . GLU A 1 91 ? -3.487 2.630 -14.213 1.00 91.06 91 GLU A C 1
ATOM 749 O O . GLU A 1 91 ? -2.930 3.611 -13.727 1.00 91.06 91 GLU A O 1
ATOM 754 N N . LYS A 1 92 ? -4.816 2.582 -14.384 1.00 91.12 92 LYS A N 1
ATOM 755 C CA . LYS A 1 92 ? -5.730 3.643 -13.939 1.00 91.12 92 LYS A CA 1
ATOM 756 C C . LYS A 1 92 ? -5.868 3.682 -12.416 1.00 91.12 92 LYS A C 1
ATOM 758 O O . LYS A 1 92 ? -6.027 4.760 -11.855 1.00 91.12 92 LYS A O 1
ATOM 763 N N . GLU A 1 93 ? -5.819 2.523 -11.763 1.00 92.19 93 GLU A N 1
ATOM 764 C CA . GLU A 1 93 ? -6.016 2.389 -10.314 1.00 92.19 93 GLU A CA 1
ATOM 765 C C . GLU A 1 93 ? -4.753 2.728 -9.525 1.00 92.19 93 GLU A C 1
ATOM 767 O O . GLU A 1 93 ? -4.832 3.340 -8.461 1.00 92.19 93 GLU A O 1
ATOM 772 N N . ILE A 1 94 ? -3.584 2.364 -10.058 1.00 92.06 94 ILE A N 1
ATOM 773 C CA . ILE A 1 94 ? -2.283 2.669 -9.455 1.00 92.06 94 ILE A CA 1
ATOM 774 C C . ILE A 1 94 ? -1.476 3.526 -10.435 1.00 92.06 94 ILE A C 1
ATOM 776 O O . ILE A 1 94 ? -0.530 3.038 -11.065 1.00 92.06 94 ILE A O 1
ATOM 780 N N . PRO A 1 95 ? -1.848 4.808 -10.604 1.00 89.06 95 PRO A N 1
ATOM 781 C CA . PRO A 1 95 ? -1.132 5.688 -11.508 1.00 89.06 95 PRO A CA 1
ATOM 782 C C . PRO A 1 95 ? 0.296 5.915 -11.010 1.00 89.06 95 PRO A C 1
ATOM 784 O O . PRO A 1 95 ? 0.578 5.863 -9.812 1.00 89.06 95 PRO A O 1
ATOM 787 N N . ASN A 1 96 ? 1.190 6.252 -11.940 1.00 90.62 96 ASN A N 1
ATOM 788 C CA . ASN A 1 96 ? 2.582 6.589 -11.640 1.00 90.62 96 ASN A CA 1
ATOM 789 C C . ASN A 1 96 ? 3.400 5.437 -11.018 1.00 90.62 96 ASN A C 1
ATOM 791 O O . ASN A 1 96 ? 4.356 5.671 -10.278 1.00 90.62 96 ASN A O 1
ATOM 795 N N . LYS A 1 97 ? 3.024 4.190 -11.315 1.00 93.50 97 LYS A N 1
ATOM 796 C CA . LYS A 1 97 ? 3.746 2.970 -10.939 1.00 93.50 97 LYS A CA 1
ATOM 797 C C . LYS A 1 97 ? 3.880 2.049 -12.147 1.00 93.50 97 LYS A C 1
ATOM 799 O O . LYS A 1 97 ? 3.112 2.127 -13.103 1.00 93.50 97 LYS A O 1
ATOM 804 N N . ILE A 1 98 ? 4.868 1.163 -12.108 1.00 94.56 98 ILE A N 1
ATOM 805 C CA . ILE A 1 98 ? 5.084 0.146 -13.137 1.00 94.56 98 ILE A CA 1
ATOM 806 C C . ILE A 1 98 ? 4.466 -1.153 -12.637 1.00 94.56 98 ILE A C 1
ATOM 808 O O . ILE A 1 98 ? 5.010 -1.794 -11.738 1.00 94.56 98 ILE A O 1
ATOM 812 N N . LEU A 1 99 ? 3.343 -1.549 -13.236 1.00 95.12 99 LEU A N 1
ATOM 813 C CA . LEU A 1 99 ? 2.750 -2.856 -12.975 1.00 95.12 99 LEU A CA 1
ATOM 814 C C . LEU A 1 99 ? 3.586 -3.954 -13.636 1.00 95.12 99 LEU A C 1
ATOM 816 O O . LEU A 1 99 ? 3.857 -3.888 -14.841 1.00 95.12 99 LEU A O 1
ATOM 820 N N . VAL A 1 100 ? 3.979 -4.954 -12.850 1.00 93.38 100 VAL A N 1
ATOM 821 C CA . VAL A 1 100 ? 4.817 -6.075 -13.288 1.00 93.38 100 VAL A CA 1
ATOM 822 C C . VAL A 1 100 ? 4.164 -7.407 -12.959 1.00 93.38 100 VAL A C 1
ATOM 824 O O . VAL A 1 100 ? 3.512 -7.569 -11.930 1.00 93.38 100 VAL A O 1
ATOM 827 N N . GLU A 1 101 ? 4.359 -8.380 -13.834 1.00 91.06 101 GLU A N 1
ATOM 828 C CA . GLU A 1 101 ? 4.170 -9.781 -13.478 1.00 91.06 101 GLU A CA 1
ATOM 829 C C . GLU A 1 101 ? 5.468 -10.269 -12.825 1.00 91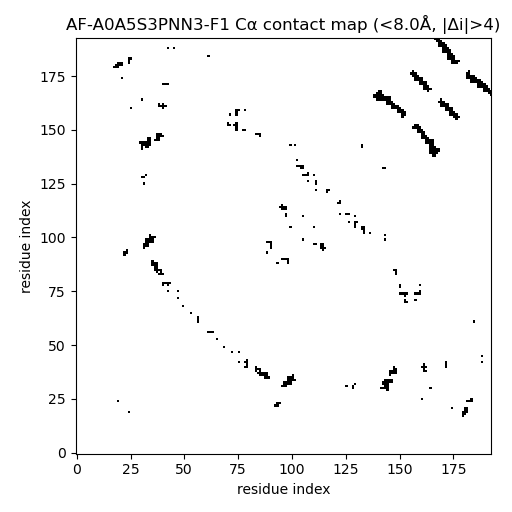.06 101 GLU A C 1
ATOM 831 O O . GLU A 1 101 ? 6.534 -10.003 -13.391 1.00 91.06 101 GLU A O 1
ATOM 836 N N . PRO A 1 102 ? 5.412 -10.939 -11.658 1.00 83.19 102 PRO A N 1
ATOM 837 C CA . PRO A 1 102 ? 6.593 -11.526 -11.035 1.00 83.19 102 PRO A CA 1
ATOM 838 C C . PRO A 1 102 ? 7.423 -12.341 -12.037 1.00 83.19 102 PRO A C 1
ATOM 840 O O . PRO A 1 102 ? 6.890 -12.960 -12.959 1.00 83.19 102 PRO A O 1
ATOM 843 N N . ASP A 1 103 ? 8.745 -12.273 -11.895 1.00 82.25 103 ASP A N 1
ATOM 844 C CA . ASP A 1 103 ? 9.735 -12.974 -12.726 1.00 82.25 103 ASP A CA 1
ATOM 845 C C . ASP A 1 103 ? 9.768 -12.613 -14.221 1.00 82.25 103 ASP A C 1
ATOM 847 O O . ASP A 1 103 ? 10.563 -13.174 -14.990 1.00 82.25 103 ASP A O 1
ATOM 851 N N . LYS A 1 104 ? 8.970 -11.634 -14.664 1.00 89.44 104 LYS A N 1
ATOM 852 C CA . LYS A 1 104 ? 9.029 -11.115 -16.034 1.00 89.44 104 LYS A CA 1
ATOM 853 C C . LYS A 1 104 ? 10.030 -9.976 -16.144 1.00 89.44 104 LYS A C 1
ATOM 855 O O . LYS A 1 104 ? 10.033 -9.032 -15.367 1.00 89.44 104 LYS A O 1
ATOM 860 N N . PHE A 1 105 ? 10.857 -10.019 -17.181 1.00 91.50 105 PHE A N 1
ATOM 861 C CA . PHE A 1 105 ? 11.806 -8.946 -17.460 1.00 91.50 105 PHE A CA 1
ATOM 862 C C . PHE A 1 105 ? 11.088 -7.640 -17.839 1.00 91.50 105 PHE A C 1
ATOM 864 O O . PHE A 1 105 ? 10.257 -7.617 -18.748 1.00 91.50 105 PHE A O 1
ATOM 871 N N . VAL A 1 106 ? 11.483 -6.526 -17.223 1.00 91.62 106 VAL A N 1
ATOM 872 C CA . VAL A 1 106 ? 10.959 -5.185 -17.516 1.00 91.62 106 VAL A CA 1
ATOM 873 C C . VAL A 1 106 ? 11.988 -4.386 -18.305 1.00 91.62 106 VAL A C 1
ATOM 875 O O . VAL A 1 106 ? 13.062 -4.048 -17.807 1.00 91.62 106 VAL A O 1
ATOM 878 N N . LYS A 1 107 ? 11.660 -4.009 -19.544 1.00 93.06 107 LYS A N 1
ATOM 879 C CA . LYS A 1 107 ? 12.510 -3.099 -20.328 1.00 93.06 107 LYS A CA 1
ATOM 880 C C . LYS A 1 107 ? 12.497 -1.702 -19.681 1.00 93.06 107 LYS A C 1
ATOM 882 O O . LYS A 1 107 ? 11.420 -1.111 -19.600 1.00 93.06 107 LYS A O 1
ATOM 887 N N . PRO A 1 108 ? 13.654 -1.118 -19.295 1.00 90.88 108 PRO A N 1
ATOM 888 C CA . PRO A 1 108 ? 13.685 0.174 -18.604 1.00 90.88 108 PRO A CA 1
ATOM 889 C C . PRO A 1 108 ? 12.972 1.302 -19.350 1.00 90.88 108 PRO A C 1
ATOM 891 O O . PRO A 1 108 ? 12.257 2.072 -18.727 1.00 90.88 108 PRO A O 1
ATOM 894 N N . LYS A 1 109 ? 13.117 1.377 -20.681 1.00 90.31 109 LYS A N 1
ATOM 895 C CA . LYS A 1 109 ? 12.448 2.402 -21.497 1.00 90.31 109 LYS A CA 1
ATOM 896 C C . LYS A 1 109 ? 10.922 2.348 -21.341 1.00 90.31 109 LYS A C 1
ATOM 898 O O . LYS A 1 109 ? 10.323 3.357 -20.998 1.00 90.31 109 LYS A O 1
ATOM 903 N N . ILE A 1 110 ? 10.339 1.157 -21.500 1.00 87.12 110 ILE A N 1
ATOM 904 C CA . ILE A 1 110 ? 8.890 0.930 -21.389 1.00 87.12 110 ILE A CA 1
ATOM 905 C C . ILE A 1 110 ? 8.406 1.213 -19.963 1.00 87.12 110 ILE A C 1
ATOM 907 O O . ILE A 1 110 ? 7.365 1.826 -19.776 1.00 87.12 110 ILE A O 1
ATOM 911 N N . GLY A 1 111 ? 9.164 0.797 -18.943 1.00 84.25 111 GLY A N 1
ATOM 912 C CA . GLY A 1 111 ? 8.817 1.097 -17.552 1.00 84.25 111 GLY A CA 1
ATOM 913 C C . GLY A 1 111 ? 8.782 2.603 -17.267 1.00 84.25 111 GLY A C 1
ATOM 914 O O . GLY A 1 111 ? 7.853 3.094 -16.635 1.00 84.25 111 GLY A O 1
ATOM 915 N N . LEU A 1 112 ? 9.760 3.357 -17.774 1.00 88.56 112 LEU A N 1
ATOM 916 C CA . LEU A 1 112 ? 9.839 4.804 -17.553 1.00 88.56 112 LEU A CA 1
ATOM 917 C C . LEU A 1 112 ? 8.730 5.596 -18.246 1.00 88.56 112 LEU A C 1
ATOM 919 O O . LEU A 1 112 ? 8.379 6.661 -17.752 1.00 88.56 112 LEU A O 1
ATOM 923 N N . GLU A 1 113 ? 8.178 5.100 -19.353 1.00 88.50 113 GLU A N 1
ATOM 924 C CA . GLU A 1 113 ? 7.031 5.729 -20.028 1.00 88.50 113 GLU A CA 1
ATOM 925 C C . GLU A 1 113 ? 5.769 5.729 -19.140 1.00 88.50 113 GLU A C 1
ATOM 927 O O . GLU A 1 113 ? 4.891 6.569 -19.323 1.00 88.50 113 GLU A O 1
ATOM 932 N N . LYS A 1 114 ? 5.703 4.847 -18.130 1.00 86.00 114 LYS A N 1
ATOM 933 C CA . LYS A 1 114 ? 4.570 4.721 -17.195 1.00 86.00 114 LYS A CA 1
ATOM 934 C C . LYS A 1 114 ? 4.667 5.618 -15.958 1.00 86.00 114 LYS A C 1
ATOM 936 O O . LYS A 1 114 ? 3.709 5.706 -15.190 1.00 86.00 114 LYS A O 1
ATOM 941 N N . ILE A 1 115 ? 5.814 6.264 -15.735 1.00 87.88 115 ILE A N 1
ATOM 942 C CA . ILE A 1 115 ? 6.068 7.093 -14.550 1.00 87.88 115 ILE A CA 1
ATOM 943 C C . ILE A 1 115 ? 6.290 8.545 -14.974 1.00 87.88 115 ILE A C 1
ATOM 945 O O . ILE A 1 115 ? 7.147 8.857 -15.797 1.00 87.88 115 ILE A O 1
ATOM 949 N N . LYS A 1 116 ? 5.557 9.451 -14.336 1.00 85.62 116 LYS A N 1
ATOM 950 C CA . LYS A 1 116 ? 5.793 10.892 -14.327 1.00 85.62 116 LYS A CA 1
ATOM 951 C C . LYS A 1 116 ? 6.865 11.203 -13.278 1.00 85.62 116 LYS A C 1
ATOM 953 O O . LYS A 1 116 ? 6.562 11.420 -12.109 1.00 85.62 116 LYS A O 1
ATOM 958 N N . TRP A 1 117 ? 8.125 11.173 -13.696 1.00 84.19 117 TRP A N 1
ATOM 959 C CA . TRP A 1 117 ? 9.268 11.626 -12.899 1.00 84.19 117 TRP A CA 1
ATOM 960 C C . TRP A 1 117 ? 9.520 13.114 -13.152 1.00 84.19 117 TRP A C 1
ATOM 962 O O . TRP A 1 117 ? 9.252 13.624 -14.240 1.00 84.19 117 TRP A O 1
ATOM 972 N N . THR A 1 118 ? 10.041 13.806 -12.147 1.00 81.75 118 THR A N 1
ATOM 973 C CA . THR A 1 118 ? 10.299 15.252 -12.187 1.00 81.75 118 THR A CA 1
ATOM 974 C C . THR A 1 118 ? 11.784 15.567 -12.315 1.00 81.75 118 THR A C 1
ATOM 976 O O . THR A 1 118 ? 12.148 16.584 -12.900 1.00 81.75 118 THR A O 1
ATOM 979 N N . THR A 1 119 ? 12.655 14.666 -11.844 1.00 89.38 119 THR A N 1
ATOM 980 C CA . THR A 1 119 ? 14.110 14.874 -11.846 1.00 89.38 119 THR A CA 1
ATOM 981 C C . THR A 1 119 ? 14.884 13.753 -12.540 1.00 89.38 119 THR A C 1
ATOM 983 O O . THR A 1 119 ? 14.436 12.609 -12.684 1.00 89.38 119 THR A O 1
ATOM 986 N N . LYS A 1 120 ? 16.108 14.073 -12.976 1.00 91.00 120 LYS A N 1
ATOM 987 C CA . LYS A 1 120 ? 17.039 13.093 -13.558 1.00 91.00 120 LYS A CA 1
ATOM 988 C C . LYS A 1 120 ? 17.452 12.046 -12.519 1.00 91.00 120 LYS A C 1
ATOM 990 O O . LYS A 1 120 ? 17.713 10.895 -12.873 1.00 91.00 120 LYS A O 1
ATOM 995 N N . GLU A 1 121 ? 17.503 12.439 -11.256 1.00 92.00 121 GLU A N 1
ATOM 996 C CA . GLU A 1 121 ? 17.852 11.631 -10.092 1.00 92.00 121 GLU A CA 1
ATOM 997 C C . GLU A 1 121 ? 16.766 10.588 -9.822 1.00 92.00 121 GLU A C 1
ATOM 999 O O . GLU A 1 121 ? 17.082 9.400 -9.741 1.00 92.00 121 GLU A O 1
ATOM 1004 N N . GLU A 1 122 ? 15.492 10.993 -9.812 1.00 89.56 122 GLU A N 1
ATOM 1005 C CA . GLU A 1 122 ? 14.342 10.077 -9.735 1.00 89.56 122 GLU A CA 1
ATOM 1006 C C . GLU A 1 122 ? 14.361 9.069 -10.883 1.00 89.56 122 GLU A C 1
ATOM 1008 O O . GLU A 1 122 ? 14.286 7.857 -10.666 1.00 89.56 122 GLU A O 1
ATOM 1013 N N . LYS A 1 123 ? 14.562 9.547 -12.117 1.00 92.62 123 LYS A N 1
ATOM 1014 C CA . LYS A 1 123 ? 14.670 8.677 -13.294 1.00 92.62 123 LYS A CA 1
ATOM 1015 C C . LYS A 1 123 ? 15.793 7.649 -13.144 1.00 92.62 123 LYS A C 1
ATOM 1017 O O . LYS A 1 123 ? 15.603 6.470 -13.448 1.00 92.62 123 LYS A O 1
ATOM 1022 N N . LYS A 1 124 ? 16.974 8.069 -12.676 1.00 94.06 124 LYS A N 1
ATOM 1023 C CA . LYS A 1 124 ? 18.110 7.168 -12.413 1.00 94.06 124 LYS A CA 1
ATOM 1024 C C . LYS A 1 124 ? 17.782 6.151 -11.320 1.00 94.06 124 LYS A C 1
ATOM 1026 O O . LYS A 1 124 ? 18.146 4.984 -11.477 1.00 94.06 124 LYS A O 1
ATOM 1031 N N . ALA A 1 125 ? 17.106 6.565 -10.248 1.00 91.69 125 ALA A N 1
ATOM 1032 C CA . ALA A 1 125 ? 16.692 5.679 -9.164 1.00 91.69 125 ALA A CA 1
ATOM 1033 C C . ALA A 1 125 ? 15.742 4.585 -9.673 1.00 91.69 125 ALA A C 1
ATOM 1035 O O . ALA A 1 125 ? 16.009 3.405 -9.447 1.00 91.69 125 ALA A O 1
ATOM 1036 N N . ILE A 1 126 ? 14.735 4.951 -10.470 1.00 92.06 126 ILE A N 1
ATOM 1037 C CA . ILE A 1 126 ? 13.799 4.002 -11.096 1.00 92.06 126 ILE A CA 1
ATOM 1038 C C . ILE A 1 126 ? 14.535 3.039 -12.037 1.00 92.06 126 ILE A C 1
ATOM 1040 O O . ILE A 1 126 ? 14.321 1.830 -11.990 1.00 92.06 126 ILE A O 1
ATOM 1044 N N . ILE A 1 127 ? 15.453 3.533 -12.878 1.00 93.81 127 ILE A N 1
ATOM 1045 C CA . ILE A 1 127 ? 16.260 2.664 -13.755 1.00 93.81 127 ILE A CA 1
ATOM 1046 C C . ILE A 1 127 ? 17.074 1.665 -12.929 1.00 93.81 127 ILE A C 1
ATOM 1048 O O . ILE A 1 127 ? 17.165 0.490 -13.293 1.00 93.81 127 ILE A O 1
ATOM 1052 N N . LYS A 1 128 ? 17.692 2.121 -11.834 1.00 92.38 128 LYS A N 1
ATOM 1053 C CA . LYS A 1 128 ? 18.464 1.261 -10.929 1.00 92.38 128 LYS A CA 1
ATOM 1054 C C . LYS A 1 128 ? 17.569 0.198 -10.301 1.00 92.38 128 LYS A C 1
ATOM 1056 O O . LYS A 1 128 ? 17.991 -0.952 -10.223 1.00 92.38 128 LYS A O 1
ATOM 1061 N N . GLU A 1 129 ? 16.355 0.567 -9.912 1.00 91.25 129 GLU A N 1
ATOM 1062 C CA . GLU A 1 129 ? 15.339 -0.332 -9.372 1.00 91.25 129 GLU A CA 1
ATOM 1063 C C . GLU A 1 129 ? 14.930 -1.409 -10.388 1.00 91.25 129 GLU A C 1
ATOM 1065 O O . GLU A 1 129 ? 15.075 -2.591 -10.090 1.00 91.25 129 GLU A O 1
ATOM 1070 N N . ILE A 1 130 ? 14.573 -1.029 -11.623 1.00 92.56 130 ILE A N 1
ATOM 1071 C CA . ILE A 1 130 ? 14.251 -1.960 -12.726 1.00 92.56 130 ILE A CA 1
ATOM 1072 C C . ILE A 1 130 ? 15.428 -2.896 -13.031 1.00 92.56 130 ILE A C 1
ATOM 1074 O O . ILE A 1 130 ? 15.262 -4.097 -13.226 1.00 92.56 130 ILE A O 1
ATOM 1078 N N . ARG A 1 131 ? 16.657 -2.369 -13.080 1.00 91.81 131 ARG A N 1
ATOM 1079 C CA . ARG A 1 131 ? 17.858 -3.188 -13.323 1.00 91.81 131 ARG A CA 1
ATOM 1080 C C . ARG A 1 131 ? 18.155 -4.135 -12.176 1.00 91.81 131 ARG A C 1
ATOM 1082 O O . ARG A 1 131 ? 18.725 -5.198 -12.405 1.00 91.81 131 ARG A O 1
ATOM 1089 N N . LYS A 1 132 ? 17.849 -3.740 -10.941 1.00 89.56 132 LYS A N 1
ATOM 1090 C CA . LYS A 1 132 ? 17.855 -4.674 -9.822 1.00 89.56 132 LYS A CA 1
ATOM 1091 C C . LYS A 1 132 ? 16.820 -5.753 -10.146 1.00 89.56 132 LYS A C 1
ATOM 1093 O O . LYS A 1 132 ? 17.240 -6.902 -10.237 1.00 89.56 132 LYS A O 1
ATOM 1098 N N . TYR A 1 133 ? 15.560 -5.376 -10.393 1.00 89.31 133 TYR A N 1
ATOM 1099 C CA . TYR A 1 133 ? 14.426 -6.268 -10.710 1.00 89.31 133 TYR A CA 1
ATOM 1100 C C . TYR A 1 133 ? 14.749 -7.357 -11.709 1.00 89.31 133 TYR A C 1
ATOM 1102 O O . TYR A 1 133 ? 14.610 -8.540 -11.430 1.00 89.31 133 TYR A O 1
ATOM 1110 N N . ASN A 1 134 ? 15.332 -6.976 -12.829 1.00 89.88 134 ASN A N 1
ATOM 1111 C CA . ASN A 1 134 ? 15.6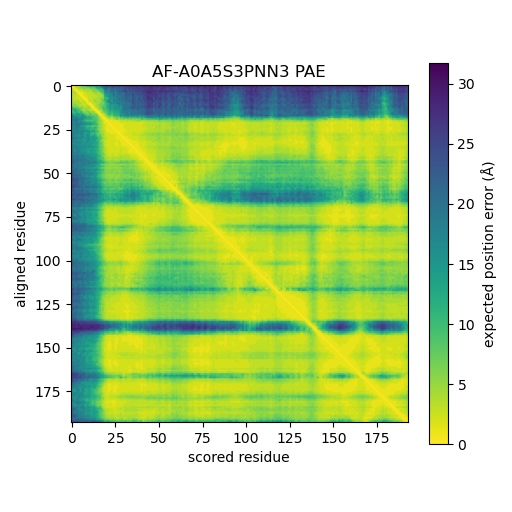45 -7.936 -13.873 1.00 89.88 134 ASN A CA 1
ATOM 1112 C C . ASN A 1 134 ? 16.782 -8.915 -13.530 1.00 89.88 134 ASN A C 1
ATOM 1114 O O . ASN A 1 134 ? 16.927 -9.922 -14.219 1.00 89.88 134 ASN A O 1
ATOM 1118 N N . ARG A 1 135 ? 17.638 -8.604 -12.545 1.00 86.94 135 ARG A N 1
ATOM 1119 C CA . ARG A 1 135 ? 18.839 -9.400 -12.230 1.00 86.94 135 ARG A CA 1
ATOM 1120 C C . ARG A 1 135 ? 18.598 -10.509 -11.219 1.00 86.94 135 ARG A C 1
ATOM 1122 O O . ARG A 1 135 ? 19.291 -11.516 -11.276 1.00 86.94 135 ARG A O 1
ATOM 1129 N N . MET A 1 136 ? 17.681 -10.323 -10.280 1.00 74.06 136 MET A N 1
ATOM 1130 C CA . MET A 1 136 ? 17.377 -11.338 -9.267 1.00 74.06 136 MET A CA 1
ATOM 1131 C C . MET A 1 136 ? 16.034 -11.956 -9.662 1.00 74.06 136 MET A C 1
ATOM 1133 O O . MET A 1 136 ? 15.109 -11.235 -9.994 1.00 74.06 136 MET A O 1
ATOM 1137 N N . LYS A 1 137 ? 15.915 -13.281 -9.700 1.00 65.19 137 LYS A N 1
ATOM 1138 C CA . LYS A 1 137 ? 14.648 -13.958 -10.045 1.00 65.19 137 LYS A CA 1
ATOM 1139 C C . LYS A 1 137 ? 14.021 -14.706 -8.864 1.00 65.19 137 LYS A C 1
ATOM 1141 O O . LYS A 1 137 ? 12.957 -15.266 -9.017 1.00 65.19 137 LYS A O 1
ATOM 1146 N N . VAL A 1 138 ? 14.703 -14.781 -7.714 1.00 56.97 138 VAL A N 1
ATOM 1147 C CA . VAL A 1 138 ? 14.347 -15.767 -6.668 1.00 56.97 138 VAL A CA 1
ATOM 1148 C C . VAL A 1 138 ? 14.411 -15.215 -5.232 1.00 56.97 138 VAL A C 1
ATOM 1150 O O . VAL A 1 138 ? 13.852 -15.809 -4.325 1.00 56.97 138 VAL A O 1
ATOM 1153 N N . MET A 1 139 ? 15.018 -14.052 -4.982 1.00 53.88 139 MET A N 1
ATOM 1154 C CA . MET A 1 139 ? 15.119 -13.490 -3.625 1.00 53.88 139 MET A CA 1
ATOM 1155 C C . MET A 1 139 ? 15.108 -11.974 -3.699 1.00 53.88 139 MET A C 1
ATOM 1157 O O . MET A 1 139 ? 16.111 -11.346 -4.030 1.00 53.88 139 MET A O 1
ATOM 1161 N N . TRP A 1 140 ? 13.958 -11.372 -3.440 1.00 62.19 140 TRP A N 1
ATOM 1162 C CA . TRP A 1 140 ? 13.807 -9.930 -3.498 1.00 62.19 140 TRP A CA 1
ATOM 1163 C C . TRP A 1 140 ? 13.487 -9.390 -2.111 1.00 62.19 140 TRP A C 1
ATOM 1165 O O . TRP A 1 140 ? 12.383 -9.630 -1.641 1.00 62.19 140 TRP A O 1
ATOM 1175 N N . PRO A 1 141 ? 14.358 -8.602 -1.463 1.00 64.06 141 PRO A N 1
ATOM 1176 C CA . PRO A 1 141 ? 14.001 -8.047 -0.167 1.00 64.06 141 PRO A CA 1
ATOM 1177 C C . PRO A 1 141 ? 13.064 -6.829 -0.226 1.00 64.06 141 PRO A C 1
ATOM 1179 O O . PRO A 1 141 ? 12.685 -6.315 0.819 1.00 64.06 141 PRO A O 1
ATOM 1182 N N . SER A 1 142 ? 12.738 -6.275 -1.404 1.00 75.38 142 SER A N 1
ATOM 1183 C CA . SER A 1 142 ? 12.043 -4.968 -1.443 1.00 75.38 142 SER A CA 1
ATOM 1184 C C . SER A 1 142 ? 11.084 -4.717 -2.611 1.00 75.38 142 SER A C 1
ATOM 1186 O O . SER A 1 142 ? 10.562 -3.614 -2.742 1.00 75.38 142 SER A O 1
ATOM 1188 N N . PHE A 1 143 ? 10.894 -5.680 -3.508 1.00 85.94 143 PHE A N 1
ATOM 1189 C CA . PHE A 1 143 ? 10.294 -5.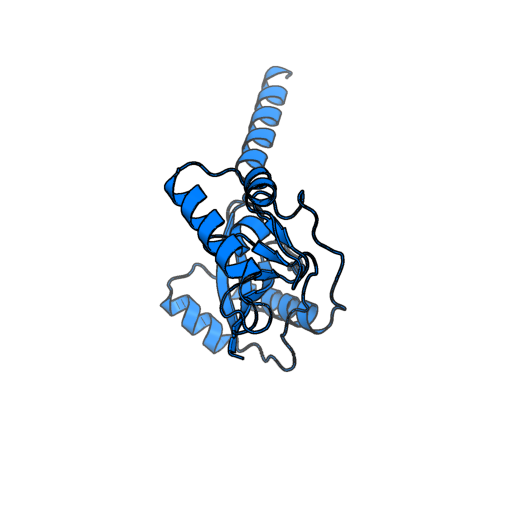459 -4.825 1.00 85.94 143 PHE A CA 1
ATOM 1190 C C . PHE A 1 143 ? 9.907 -6.801 -5.497 1.00 85.94 143 PHE A C 1
ATOM 1192 O O . PHE A 1 143 ? 10.552 -7.801 -5.233 1.00 85.94 143 PHE A O 1
ATOM 1199 N N . PRO A 1 144 ? 8.883 -6.872 -6.358 1.00 91.69 144 PRO A N 1
ATOM 1200 C CA . PRO A 1 144 ? 7.903 -5.818 -6.527 1.00 91.69 144 PRO A CA 1
ATOM 1201 C C . PRO A 1 144 ? 7.115 -5.639 -5.223 1.00 91.69 144 PRO A C 1
ATOM 1203 O O . PRO A 1 144 ? 7.095 -6.515 -4.359 1.00 91.69 144 PRO A O 1
ATOM 1206 N N . LEU A 1 145 ? 6.521 -4.468 -5.049 1.00 94.06 145 LEU A N 1
ATOM 1207 C CA . LEU A 1 145 ? 5.570 -4.242 -3.974 1.00 94.06 145 LEU A CA 1
ATOM 1208 C C . LEU A 1 145 ? 4.286 -5.003 -4.306 1.00 94.06 145 LEU A C 1
ATOM 1210 O O . LEU A 1 145 ? 3.645 -4.728 -5.320 1.00 94.06 145 LEU A O 1
ATOM 1214 N N . TYR A 1 146 ? 3.907 -5.943 -3.455 1.00 94.31 146 TYR A N 1
ATOM 1215 C CA . TYR A 1 146 ? 2.598 -6.578 -3.505 1.00 94.31 146 TYR A CA 1
ATOM 1216 C C . TYR A 1 146 ? 1.633 -5.790 -2.625 1.00 94.31 146 TYR A C 1
ATOM 1218 O O . TYR A 1 146 ? 2.005 -5.357 -1.535 1.00 94.31 146 TYR A O 1
ATOM 1226 N N . LEU A 1 147 ? 0.404 -5.606 -3.100 1.00 96.00 147 LEU A N 1
ATOM 1227 C CA . LEU A 1 147 ? -0.646 -4.855 -2.413 1.00 96.00 147 LEU A CA 1
ATOM 1228 C C . LEU A 1 147 ? -1.931 -5.667 -2.408 1.00 96.00 147 LEU A C 1
ATOM 1230 O O . LEU A 1 147 ? -2.300 -6.233 -3.436 1.00 96.00 147 LEU A O 1
ATOM 1234 N N . SER A 1 148 ? -2.641 -5.687 -1.289 1.00 96.44 148 SER A N 1
ATOM 1235 C CA . SER A 1 148 ? -4.016 -6.163 -1.266 1.00 96.44 148 SER A CA 1
ATOM 1236 C C . SER A 1 148 ? -4.960 -5.136 -1.872 1.00 96.44 148 SER A C 1
ATOM 1238 O O . SER A 1 148 ? -4.678 -3.933 -1.898 1.00 96.44 148 SER A O 1
ATOM 1240 N N . ARG A 1 149 ? -6.141 -5.597 -2.283 1.00 96.31 149 ARG A N 1
ATOM 1241 C CA . ARG A 1 149 ? -7.279 -4.696 -2.460 1.00 96.31 149 ARG A CA 1
ATOM 1242 C C . ARG A 1 149 ? -7.609 -4.039 -1.106 1.00 96.31 149 ARG A C 1
ATOM 1244 O O . ARG A 1 149 ? -7.504 -4.718 -0.077 1.00 96.31 149 ARG A O 1
ATOM 1251 N N . PRO A 1 150 ? -7.937 -2.735 -1.060 1.00 95.94 150 PRO A N 1
ATOM 1252 C CA . PRO A 1 150 ? -8.264 -2.083 0.196 1.00 95.94 150 PRO A CA 1
ATOM 1253 C C . PRO A 1 150 ? -9.582 -2.602 0.761 1.00 95.94 150 PRO A C 1
ATOM 1255 O O . PRO A 1 150 ? -10.563 -2.745 0.031 1.00 95.94 150 PRO A O 1
ATOM 1258 N N . VAL A 1 151 ? -9.632 -2.801 2.073 1.00 96.44 151 VAL A N 1
ATOM 1259 C CA . VAL A 1 151 ? -10.892 -3.031 2.786 1.00 96.44 151 VAL A CA 1
ATOM 1260 C C . VAL A 1 151 ? -11.259 -1.739 3.491 1.00 96.44 151 VAL A C 1
ATOM 1262 O O . VAL A 1 151 ? -10.496 -1.261 4.322 1.00 96.44 151 VAL A O 1
ATOM 1265 N N . TYR A 1 152 ? -12.411 -1.166 3.150 1.00 95.81 152 TYR A N 1
ATOM 1266 C CA . TYR A 1 152 ? -12.905 0.075 3.748 1.00 95.81 152 TYR A CA 1
ATOM 1267 C C . TYR A 1 152 ? -13.861 -0.196 4.907 1.00 95.81 152 TYR A C 1
ATOM 1269 O O . TYR A 1 152 ? -14.662 -1.146 4.860 1.00 95.81 152 TYR A O 1
ATOM 1277 N N . SER A 1 153 ? -13.805 0.675 5.916 1.00 95.19 153 SER A N 1
ATOM 1278 C CA . SER A 1 153 ? -14.801 0.733 6.981 1.00 95.19 153 SER A CA 1
ATOM 1279 C C . SER A 1 153 ? -16.142 1.227 6.447 1.00 95.19 153 SER A C 1
ATOM 1281 O O . SER A 1 153 ? -16.233 1.764 5.340 1.00 95.19 153 SER A O 1
ATOM 1283 N N . LYS A 1 154 ? -17.206 1.056 7.235 1.00 93.06 154 LYS A N 1
ATOM 1284 C CA . LYS A 1 154 ? -18.559 1.457 6.832 1.00 93.06 154 LYS A CA 1
ATOM 1285 C C . LYS A 1 154 ? -18.676 2.965 6.595 1.00 93.06 154 LYS A C 1
ATOM 1287 O O . LYS A 1 154 ? -19.379 3.363 5.673 1.00 93.06 154 LYS A O 1
ATOM 1292 N N . SER A 1 155 ? -17.991 3.792 7.390 1.00 92.06 155 SER A N 1
ATOM 1293 C CA . SER A 1 155 ? -17.988 5.246 7.178 1.00 92.06 155 SER A CA 1
ATOM 1294 C C . SER A 1 155 ? -17.125 5.684 5.991 1.00 92.06 155 SER A C 1
ATOM 1296 O O . SER A 1 155 ? -17.252 6.814 5.530 1.00 92.06 155 SER A O 1
ATOM 1298 N N . GLY A 1 156 ? -16.230 4.815 5.505 1.00 92.69 156 GLY A N 1
ATOM 1299 C CA . GLY A 1 156 ? -15.220 5.163 4.505 1.00 92.69 156 GLY A CA 1
ATOM 1300 C C . GLY A 1 156 ? -14.053 5.993 5.053 1.00 92.69 156 GLY A C 1
ATOM 1301 O O . GLY A 1 156 ? -13.182 6.381 4.276 1.00 92.69 156 GLY A O 1
ATOM 1302 N N . ASN A 1 157 ? -14.004 6.246 6.367 1.00 92.75 157 ASN A N 1
ATOM 1303 C CA . ASN A 1 157 ? -12.929 7.015 7.000 1.00 92.75 157 ASN A CA 1
ATOM 1304 C C . ASN A 1 157 ? -11.700 6.171 7.343 1.00 92.75 157 ASN A C 1
ATOM 1306 O O . ASN A 1 157 ? -10.633 6.731 7.578 1.00 92.75 157 ASN A O 1
ATOM 1310 N N . TYR A 1 158 ? -11.824 4.844 7.360 1.00 95.06 158 TYR A N 1
ATOM 1311 C CA . TYR A 1 158 ? -10.713 3.935 7.616 1.00 95.06 158 TYR A CA 1
ATOM 1312 C C . TYR A 1 158 ? -10.575 2.908 6.503 1.00 95.06 158 TYR A C 1
ATOM 1314 O O . TYR A 1 158 ? -11.559 2.501 5.877 1.00 95.06 158 TYR A O 1
ATOM 1322 N N . ALA A 1 159 ? -9.343 2.468 6.274 1.00 97.12 159 ALA A N 1
ATOM 1323 C CA . ALA A 1 159 ? -9.059 1.389 5.347 1.00 97.12 159 ALA A CA 1
ATOM 1324 C C . ALA A 1 159 ? -7.871 0.542 5.801 1.00 97.12 159 ALA A C 1
ATOM 1326 O O . ALA A 1 159 ? -6.934 1.054 6.413 1.00 97.12 159 ALA A O 1
ATOM 1327 N N . LEU A 1 160 ? -7.899 -0.743 5.455 1.00 97.12 160 LEU A N 1
ATOM 1328 C CA . LEU A 1 160 ? -6.772 -1.659 5.610 1.00 97.12 160 LEU A CA 1
ATOM 1329 C C . LEU A 1 160 ? -6.183 -2.010 4.251 1.00 97.12 160 LEU A C 1
ATOM 1331 O O . LEU A 1 160 ? -6.922 -2.310 3.310 1.00 97.12 160 LEU A O 1
ATOM 1335 N N . ILE A 1 161 ? -4.853 -2.020 4.174 1.00 97.06 161 ILE A N 1
ATOM 1336 C CA . ILE A 1 161 ? -4.099 -2.551 3.036 1.00 97.06 161 ILE A CA 1
ATOM 1337 C C . ILE A 1 161 ? -3.029 -3.502 3.564 1.00 97.06 161 ILE A C 1
ATOM 1339 O O . ILE A 1 161 ? -2.218 -3.139 4.413 1.00 97.06 161 ILE A O 1
ATOM 1343 N N . GLY A 1 162 ? -3.019 -4.722 3.037 1.00 95.94 162 GLY A N 1
ATOM 1344 C CA . GLY A 1 162 ? -1.893 -5.635 3.151 1.00 95.94 162 GLY A CA 1
ATOM 1345 C C . GLY A 1 162 ? -0.821 -5.259 2.137 1.00 95.94 162 GLY A C 1
ATOM 1346 O O . GLY A 1 162 ? -1.128 -5.007 0.972 1.00 95.94 162 GLY A O 1
ATOM 1347 N N . LEU A 1 163 ? 0.434 -5.235 2.561 1.00 94.69 163 LEU A N 1
ATOM 1348 C CA . LEU A 1 163 ? 1.574 -5.007 1.691 1.00 94.69 163 LEU A CA 1
ATOM 1349 C C . LEU A 1 163 ? 2.665 -6.041 1.925 1.00 94.69 163 LEU A C 1
ATOM 1351 O O . LEU A 1 163 ? 2.860 -6.500 3.048 1.00 94.69 163 LEU A O 1
ATOM 1355 N N . VAL A 1 164 ? 3.380 -6.393 0.858 1.00 92.88 164 VAL A N 1
ATOM 1356 C CA . VAL A 1 164 ? 4.587 -7.224 0.928 1.00 92.88 164 VAL A CA 1
ATOM 1357 C C . VAL A 1 164 ? 5.674 -6.599 0.062 1.00 92.88 164 VAL A C 1
ATOM 1359 O O . VAL A 1 164 ? 5.480 -6.340 -1.126 1.00 92.88 164 VAL A O 1
ATOM 1362 N N . ASN A 1 165 ? 6.829 -6.335 0.659 1.00 89.38 165 ASN A N 1
ATOM 1363 C CA . ASN A 1 165 ? 8.003 -5.788 -0.007 1.00 89.38 165 ASN A CA 1
ATOM 1364 C C . ASN A 1 165 ? 8.819 -6.934 -0.616 1.00 89.38 165 ASN A C 1
ATOM 1366 O O . ASN A 1 165 ? 9.740 -7.466 0.010 1.00 89.38 165 ASN A O 1
ATOM 1370 N N . GLY A 1 166 ? 8.478 -7.327 -1.844 1.00 85.44 166 GLY A N 1
ATOM 1371 C CA . GLY A 1 166 ? 9.071 -8.502 -2.477 1.00 85.44 166 GLY A CA 1
ATOM 1372 C C . GLY A 1 166 ? 8.757 -9.765 -1.678 1.00 85.44 166 GLY A C 1
ATOM 1373 O O . GLY A 1 166 ? 7.597 -10.119 -1.516 1.00 85.44 166 GLY A O 1
ATOM 1374 N N . GLY A 1 167 ? 9.793 -10.423 -1.172 1.00 78.62 167 GLY A N 1
ATOM 1375 C CA . GLY A 1 167 ? 9.717 -11.592 -0.301 1.00 78.62 167 GLY A CA 1
ATOM 1376 C C . GLY A 1 167 ? 10.505 -11.428 0.998 1.00 78.62 167 GLY A C 1
ATOM 1377 O O . GLY A 1 167 ? 11.027 -12.420 1.480 1.00 78.62 167 GLY A O 1
ATOM 1378 N N . SER A 1 168 ? 10.657 -10.207 1.535 1.00 81.56 168 SER A N 1
ATOM 1379 C CA . SER A 1 168 ? 11.331 -10.007 2.834 1.00 81.56 168 SER A CA 1
ATOM 1380 C C . SER A 1 168 ? 10.393 -9.573 3.940 1.00 81.56 168 SER A C 1
ATOM 1382 O O . SER A 1 168 ? 10.372 -10.217 4.976 1.00 81.56 168 SER A O 1
ATOM 1384 N N . THR A 1 169 ? 9.626 -8.500 3.760 1.00 89.25 169 THR A N 1
ATOM 1385 C CA . THR A 1 169 ? 8.756 -7.994 4.828 1.00 89.25 169 THR A CA 1
ATOM 1386 C C . THR A 1 169 ? 7.341 -7.810 4.334 1.00 89.25 169 THR A C 1
ATOM 1388 O O . THR A 1 169 ? 7.121 -7.479 3.169 1.00 89.25 169 THR A O 1
ATOM 1391 N N . GLY A 1 170 ? 6.375 -8.000 5.222 1.00 92.25 170 GLY A N 1
ATOM 1392 C CA . GLY A 1 170 ? 4.989 -7.656 4.962 1.00 92.25 170 GLY A CA 1
ATOM 1393 C C . GLY A 1 170 ? 4.345 -6.990 6.162 1.00 92.25 170 GLY A C 1
ATOM 1394 O O . GLY A 1 170 ? 4.823 -7.115 7.290 1.00 92.25 170 GLY A O 1
ATOM 1395 N N . ALA A 1 171 ? 3.284 -6.238 5.900 1.00 94.75 171 ALA A N 1
ATOM 1396 C CA . ALA A 1 171 ? 2.508 -5.562 6.924 1.00 94.75 171 ALA A CA 1
ATOM 1397 C C . ALA A 1 171 ? 1.039 -5.447 6.513 1.00 94.75 171 ALA A C 1
ATOM 1399 O O . ALA A 1 171 ? 0.711 -5.393 5.329 1.00 94.75 171 ALA A O 1
ATOM 1400 N N . VAL A 1 172 ? 0.148 -5.382 7.496 1.00 96.12 172 VAL A N 1
ATOM 1401 C CA . VAL A 1 172 ? -1.226 -4.907 7.327 1.00 96.12 172 VAL A CA 1
ATOM 1402 C C . VAL A 1 172 ? -1.308 -3.533 7.958 1.00 96.12 172 VAL A C 1
ATOM 1404 O O . VAL A 1 172 ? -1.176 -3.397 9.174 1.00 96.12 172 VAL A O 1
ATOM 1407 N N . ILE A 1 173 ? -1.525 -2.528 7.122 1.00 95.62 173 ILE A N 1
ATOM 1408 C CA . ILE A 1 173 ? -1.465 -1.126 7.512 1.00 95.62 173 ILE A CA 1
ATOM 1409 C C . ILE A 1 173 ? -2.870 -0.542 7.590 1.00 95.62 173 ILE A C 1
ATOM 1411 O O . ILE A 1 173 ? -3.679 -0.706 6.671 1.00 95.62 173 ILE A O 1
ATOM 1415 N N . LEU A 1 174 ? -3.135 0.166 8.687 1.00 95.38 174 LEU A N 1
ATOM 1416 C CA . LEU A 1 174 ? -4.320 0.985 8.884 1.00 95.38 174 LEU A CA 1
ATOM 1417 C C . LEU A 1 174 ? -4.092 2.396 8.345 1.00 95.38 174 LEU A C 1
ATOM 1419 O O . LEU A 1 174 ? -3.165 3.097 8.753 1.00 95.38 174 LEU A O 1
ATOM 1423 N N . TYR A 1 175 ? -5.012 2.834 7.493 1.00 95.19 175 TYR A N 1
ATOM 1424 C CA . TYR A 1 175 ? -5.099 4.197 6.994 1.00 95.19 175 TYR A CA 1
ATOM 1425 C C . TYR A 1 175 ? -6.349 4.889 7.534 1.00 95.19 175 TYR A C 1
ATOM 1427 O O . TYR A 1 175 ? -7.407 4.268 7.663 1.00 95.19 175 TYR A O 1
ATOM 1435 N N . LYS A 1 176 ? -6.234 6.193 7.795 1.00 93.31 176 LYS A N 1
ATOM 1436 C CA . LYS A 1 176 ? -7.343 7.088 8.154 1.00 93.31 176 LYS A CA 1
ATOM 1437 C C . LYS A 1 176 ? -7.472 8.189 7.111 1.00 93.31 176 LYS A C 1
ATOM 1439 O O . LYS A 1 176 ? -6.466 8.721 6.643 1.00 93.31 176 LYS A O 1
ATOM 1444 N N . LYS A 1 177 ? -8.707 8.523 6.754 1.00 92.94 177 LYS A N 1
ATOM 1445 C CA . LYS A 1 177 ? -9.058 9.642 5.886 1.00 92.94 177 LYS A CA 1
ATOM 1446 C C . LYS A 1 177 ? -9.388 10.855 6.755 1.00 92.94 177 LYS A C 1
ATOM 1448 O O . LYS A 1 177 ? -10.288 10.788 7.589 1.00 92.94 177 LYS A O 1
ATOM 1453 N N . LYS A 1 178 ? -8.674 11.963 6.560 1.00 88.88 178 LYS A N 1
ATOM 1454 C CA . LYS A 1 178 ? -8.965 13.271 7.169 1.00 88.88 178 LYS A CA 1
ATOM 1455 C C . LYS A 1 178 ? -8.840 14.338 6.090 1.00 88.88 178 LYS A C 1
ATOM 1457 O O . LYS A 1 178 ? -7.847 14.351 5.368 1.00 88.88 178 LYS A O 1
ATOM 1462 N N . ASP A 1 179 ? -9.863 15.177 5.942 1.00 87.50 179 ASP A N 1
ATOM 1463 C CA . ASP A 1 179 ? -9.904 16.258 4.945 1.00 87.50 179 ASP A CA 1
ATOM 1464 C C . ASP A 1 179 ? -9.527 15.786 3.526 1.00 87.50 179 ASP A C 1
ATOM 1466 O O . ASP A 1 179 ? -8.664 16.358 2.862 1.00 87.50 179 ASP A O 1
ATOM 1470 N N . GLU A 1 180 ? -10.134 14.679 3.080 1.00 87.44 180 GLU A N 1
ATOM 1471 C CA . GLU A 1 180 ? -9.874 14.053 1.771 1.00 87.44 180 GLU A CA 1
ATOM 1472 C C . GLU A 1 180 ? -8.450 13.510 1.547 1.00 87.44 180 GLU A C 1
ATOM 1474 O O . GLU A 1 180 ? -8.095 13.122 0.432 1.00 87.44 180 GLU A O 1
ATOM 1479 N N . LYS A 1 181 ? -7.642 13.400 2.606 1.00 90.75 181 LYS A N 1
ATOM 1480 C CA . LYS A 1 181 ? -6.290 12.835 2.555 1.00 90.75 181 LYS A CA 1
ATOM 1481 C C . LYS A 1 181 ? -6.193 11.569 3.386 1.00 90.75 181 LYS A C 1
ATOM 1483 O O . LYS A 1 181 ? -6.664 11.515 4.519 1.00 90.75 181 LYS A O 1
ATOM 1488 N N . TRP A 1 182 ? -5.548 10.559 2.815 1.00 94.56 182 TRP A N 1
ATOM 1489 C CA . TRP A 1 182 ? -5.256 9.310 3.503 1.00 94.56 182 TRP A CA 1
ATOM 1490 C C . TRP A 1 182 ? -3.892 9.380 4.176 1.00 94.56 182 TRP A C 1
ATOM 1492 O O . TRP A 1 182 ? -2.887 9.688 3.535 1.00 94.56 182 TRP A O 1
ATOM 1502 N N . THR A 1 183 ? -3.852 9.045 5.459 1.00 92.62 183 THR A N 1
ATOM 1503 C CA . THR A 1 183 ? -2.623 8.964 6.248 1.00 92.62 183 THR A CA 1
ATOM 1504 C C . THR A 1 183 ? -2.471 7.578 6.841 1.00 92.62 183 THR A C 1
ATOM 1506 O O . THR A 1 183 ? -3.441 6.997 7.328 1.00 92.62 183 THR A O 1
ATOM 1509 N N . GLU A 1 184 ? -1.248 7.064 6.805 1.00 92.69 184 GLU A N 1
ATOM 1510 C CA . GLU A 1 184 ? -0.850 5.857 7.524 1.00 92.69 184 GLU A CA 1
ATOM 1511 C C . GLU A 1 184 ? -0.919 6.128 9.031 1.00 92.69 184 GLU A C 1
ATOM 1513 O O . GLU A 1 184 ? -0.370 7.125 9.495 1.00 92.69 184 GLU A O 1
ATOM 1518 N N . VAL A 1 185 ? -1.649 5.291 9.770 1.00 89.75 185 VAL A N 1
ATOM 1519 C CA . VAL A 1 185 ? -1.876 5.464 11.215 1.00 89.75 185 VAL A CA 1
ATOM 1520 C C . VAL A 1 185 ? -1.077 4.454 12.020 1.00 89.75 185 VAL A C 1
ATOM 1522 O O . VAL A 1 185 ? -0.473 4.811 13.027 1.00 89.75 185 VAL A O 1
ATOM 1525 N N . ALA A 1 186 ? -1.113 3.187 11.613 1.00 89.62 186 ALA A N 1
ATOM 1526 C CA . ALA A 1 186 ? -0.475 2.114 12.356 1.00 89.62 186 ALA A CA 1
ATOM 1527 C C . ALA A 1 186 ? -0.281 0.863 11.502 1.00 89.62 186 ALA A C 1
ATOM 1529 O O . ALA A 1 186 ? -1.134 0.517 10.679 1.00 89.62 186 ALA A O 1
ATOM 1530 N N . ASP A 1 187 ? 0.777 0.125 11.816 1.00 91.00 187 ASP A N 1
ATOM 1531 C CA . ASP A 1 187 ? 0.950 -1.261 11.408 1.00 91.00 187 ASP A CA 1
ATOM 1532 C C . ASP A 1 187 ? 0.181 -2.158 12.383 1.00 91.00 187 ASP A C 1
ATOM 1534 O O . ASP A 1 187 ? 0.526 -2.265 13.560 1.00 91.00 187 ASP A O 1
ATOM 1538 N N . LEU A 1 188 ? -0.884 -2.809 11.914 1.00 91.75 188 LEU A N 1
ATOM 1539 C CA . LEU A 1 188 ? -1.667 -3.715 12.758 1.00 91.75 188 LEU A CA 1
ATOM 1540 C C . LEU A 1 188 ? -0.942 -5.038 12.988 1.00 91.75 188 LEU A C 1
ATOM 1542 O O . LEU A 1 188 ? -1.027 -5.610 14.073 1.00 91.75 188 LEU A O 1
ATOM 1546 N N . LYS A 1 189 ? -0.250 -5.530 11.961 1.00 91.94 189 LYS A N 1
ATOM 1547 C CA . LYS A 1 189 ? 0.522 -6.771 11.988 1.00 91.94 189 LYS A CA 1
ATOM 1548 C C . LYS A 1 189 ? 1.627 -6.675 10.950 1.00 91.94 189 LYS A C 1
ATOM 1550 O O . LYS A 1 189 ? 1.318 -6.425 9.791 1.00 91.94 189 LYS A O 1
ATOM 1555 N N . SER A 1 190 ? 2.863 -6.948 11.351 1.00 91.56 190 SER A N 1
ATOM 1556 C CA . SER A 1 190 ? 4.026 -6.967 10.459 1.00 91.56 190 SER A CA 1
ATOM 1557 C C . SER A 1 190 ? 4.787 -8.278 10.618 1.00 91.56 190 SER A C 1
ATOM 1559 O O . SER A 1 190 ? 4.753 -8.899 11.682 1.00 91.56 190 SER A O 1
ATOM 1561 N N . TRP A 1 191 ? 5.436 -8.731 9.552 1.00 89.38 191 TRP A N 1
ATOM 1562 C CA . TRP A 1 191 ? 6.206 -9.970 9.528 1.00 89.38 191 TRP A CA 1
ATOM 1563 C C . TRP A 1 191 ? 7.434 -9.846 8.629 1.00 89.38 191 TRP A C 1
ATOM 1565 O O . TRP A 1 191 ? 7.505 -8.989 7.744 1.00 89.38 191 TRP A O 1
ATOM 1575 N N . VAL A 1 192 ? 8.396 -10.730 8.878 1.00 85.50 192 VAL A N 1
ATOM 1576 C CA . VAL A 1 192 ? 9.619 -10.903 8.095 1.00 85.50 192 VAL A CA 1
ATOM 1577 C C . VAL A 1 192 ? 9.678 -12.370 7.667 1.00 85.50 192 VAL A C 1
ATOM 1579 O O . VAL A 1 192 ? 9.356 -13.240 8.477 1.00 85.50 192 VAL A O 1
ATOM 1582 N N . TYR A 1 193 ? 10.015 -12.618 6.404 1.00 70.25 193 TYR A N 1
ATOM 1583 C CA . TYR A 1 193 ? 10.225 -13.947 5.824 1.00 70.25 193 TYR A CA 1
ATOM 1584 C C . TYR A 1 193 ? 11.677 -14.401 5.965 1.00 70.25 193 TYR A C 1
ATOM 1586 O O . TYR A 1 193 ? 12.578 -13.531 5.880 1.00 70.25 193 TYR A O 1
#

Sequence (193 aa):
MKRAFLLLLFFLFSAVIYSQSLLQAATKNRSNLVAKEPVKIYLDNYKFKAREFYGYLGFLETDFSKNDTTELKELITKAMDSEPDLTKWTEKEIPNKILVEPDKFVKPKIGLEKIKWTTKEEKKAIIKEIRKYNRMKVMWPSFPLYLSRPVYSKSGNYALIGLVNGGSTGAVILYKKKDEKWTEVADLKSWVY